Protein AF-C9Y6P4-F1 (afdb_monomer_lite)

Radius of gyration: 38.45 Å; chains: 1; bounding box: 98×72×114 Å

Secondary structure (DSSP, 8-state):
--HHHHHHHHHHHHSHHHHHHHHHHHHHHHHHHHHHHHHHHHSTHHHHHHHHHHHHHHHHHHHHHT-TTSTTT-HHHHHHHHHHHHHH-SPPPPPPP--SSHHHHHHHHHHHHHHHHSTTSTTTT-HHHHHHS-HHHHHHHHHHHHHHHHHHHHHHHHHHHHHH--SHHHHHHHHHHHHHHHHHHHHHHHHHHHH-TTS-----TT---SGGGTT-HHHHHHHHHHTTTSHHHHHHHHHHHHHHHHHHHHHHHHS------------------------

Structure (mmCIF, N/CA/C/O backbone):
data_AF-C9Y6P4-F1
#
_entry.id   AF-C9Y6P4-F1
#
loop_
_atom_site.group_PDB
_atom_site.id
_atom_site.type_symbol
_atom_site.label_atom_id
_atom_site.label_alt_id
_atom_site.label_comp_id
_atom_site.label_asym_id
_atom_site.label_entity_id
_atom_site.label_seq_id
_atom_site.pdbx_PDB_ins_code
_atom_site.Cartn_x
_atom_site.Cartn_y
_atom_site.Cartn_z
_atom_site.occupancy
_atom_site.B_iso_or_equiv
_atom_site.auth_seq_id
_atom_site.auth_comp_id
_atom_site.auth_asym_id
_atom_site.auth_atom_id
_atom_site.pdbx_PDB_model_num
ATOM 1 N N . MET A 1 1 ? 22.400 -14.785 -43.962 1.00 60.69 1 MET A N 1
ATOM 2 C CA . MET A 1 1 ? 21.910 -14.159 -42.713 1.00 60.69 1 MET A CA 1
ATOM 3 C C . MET A 1 1 ? 20.396 -14.228 -42.809 1.00 60.69 1 MET A C 1
ATOM 5 O O . MET A 1 1 ? 19.918 -13.856 -43.861 1.00 60.69 1 MET A O 1
ATOM 9 N N . SER A 1 2 ? 19.678 -14.818 -41.850 1.00 81.31 2 SER A N 1
ATOM 10 C CA . SER A 1 2 ? 18.221 -15.015 -41.972 1.00 81.31 2 SER A CA 1
ATOM 11 C C . SER A 1 2 ? 17.443 -13.798 -41.468 1.00 81.31 2 SER A C 1
ATOM 13 O O . SER A 1 2 ? 17.937 -13.095 -40.578 1.00 81.31 2 SER A O 1
ATOM 15 N N . PHE A 1 3 ? 16.208 -13.610 -41.954 1.00 82.19 3 PHE A N 1
ATOM 16 C CA . PHE A 1 3 ? 15.238 -12.641 -41.422 1.00 82.19 3 PHE A CA 1
ATOM 17 C C . PHE A 1 3 ? 15.258 -12.558 -39.891 1.00 82.19 3 PHE A C 1
ATOM 19 O O . PHE A 1 3 ? 15.362 -11.478 -39.327 1.00 82.19 3 PHE A O 1
ATOM 26 N N . SER A 1 4 ? 15.248 -13.708 -39.212 1.00 80.69 4 SER A N 1
ATOM 27 C CA . SER A 1 4 ? 15.200 -13.778 -37.749 1.00 80.69 4 SER A CA 1
ATOM 28 C C . SER A 1 4 ? 16.410 -13.141 -37.056 1.00 80.69 4 SER A C 1
ATOM 30 O O . SER A 1 4 ? 16.264 -12.435 -36.059 1.00 80.69 4 SER A O 1
ATOM 32 N N . GLY A 1 5 ? 17.613 -13.335 -37.605 1.00 81.25 5 GLY A N 1
ATOM 33 C CA . GLY A 1 5 ? 18.826 -12.709 -37.076 1.00 81.25 5 GLY A CA 1
ATOM 34 C C . GLY A 1 5 ? 18.879 -11.204 -37.348 1.00 81.25 5 GLY A C 1
ATOM 35 O O . GLY A 1 5 ? 19.279 -10.437 -36.472 1.00 81.25 5 GLY A O 1
ATOM 36 N N . LEU A 1 6 ? 18.441 -10.778 -38.538 1.00 83.19 6 LEU A N 1
ATOM 37 C CA . LEU A 1 6 ? 18.359 -9.365 -38.930 1.00 83.19 6 LEU A CA 1
ATOM 38 C C . LEU A 1 6 ? 17.311 -8.612 -38.107 1.00 83.19 6 LEU A C 1
ATOM 40 O O . LEU A 1 6 ? 17.613 -7.557 -37.556 1.00 83.19 6 LEU A O 1
ATOM 44 N N . PHE A 1 7 ? 16.118 -9.185 -37.957 1.00 83.31 7 PHE A N 1
ATOM 45 C CA . PHE A 1 7 ? 15.038 -8.627 -37.153 1.00 83.31 7 PHE A CA 1
ATOM 46 C C . PHE A 1 7 ? 15.457 -8.478 -35.694 1.00 83.31 7 PHE A C 1
ATOM 48 O O . PHE A 1 7 ? 15.341 -7.389 -35.144 1.00 83.31 7 PHE A O 1
ATOM 55 N N . ASN A 1 8 ? 16.039 -9.523 -35.092 1.00 82.88 8 ASN A N 1
ATOM 56 C CA . ASN A 1 8 ? 16.551 -9.456 -33.724 1.00 82.88 8 ASN A CA 1
ATOM 57 C C . ASN A 1 8 ? 17.559 -8.316 -33.535 1.00 82.88 8 ASN A C 1
ATOM 59 O O . ASN A 1 8 ? 17.485 -7.582 -32.550 1.00 82.88 8 ASN A O 1
ATOM 63 N N . LYS A 1 9 ? 18.480 -8.158 -34.493 1.00 82.50 9 LYS A N 1
ATOM 64 C CA . LYS A 1 9 ? 19.511 -7.118 -34.468 1.00 82.50 9 LYS A CA 1
ATOM 65 C C . LYS A 1 9 ? 18.917 -5.717 -34.609 1.00 82.50 9 LYS A C 1
ATOM 67 O O . LYS A 1 9 ? 19.260 -4.850 -33.812 1.00 82.50 9 LYS A O 1
ATOM 72 N N . PHE A 1 10 ? 18.034 -5.491 -35.582 1.00 81.56 10 PHE A N 1
ATOM 73 C CA . PHE A 1 10 ? 17.396 -4.186 -35.771 1.00 81.56 10 PHE A CA 1
ATOM 74 C C . PHE A 1 10 ? 16.492 -3.831 -34.605 1.00 81.56 10 PHE A C 1
ATOM 76 O O . PHE A 1 10 ? 16.667 -2.770 -34.022 1.00 81.56 10 PHE A O 1
ATOM 83 N N . TYR A 1 11 ? 15.606 -4.738 -34.208 1.00 80.69 11 TYR A N 1
ATOM 84 C CA . TYR A 1 11 ? 14.693 -4.521 -33.096 1.00 80.69 11 TYR A CA 1
ATOM 85 C C . TYR A 1 11 ? 15.450 -4.202 -31.806 1.00 80.69 11 TYR A C 1
ATOM 87 O O . TYR A 1 11 ? 15.197 -3.178 -31.186 1.00 80.69 11 TYR A O 1
ATOM 95 N N . SER A 1 12 ? 16.457 -5.006 -31.450 1.00 80.00 12 SER A N 1
ATOM 96 C CA . SER A 1 12 ? 17.248 -4.767 -30.235 1.00 80.00 12 SER A CA 1
ATOM 97 C C . SER A 1 12 ? 18.114 -3.508 -30.310 1.00 80.00 12 SER A C 1
ATOM 99 O O . SER A 1 12 ? 18.564 -3.049 -29.273 1.00 80.00 12 SER A O 1
ATOM 101 N N . THR A 1 13 ? 18.371 -2.954 -31.500 1.00 79.88 13 THR A N 1
ATOM 102 C CA . THR A 1 13 ? 19.129 -1.700 -31.658 1.00 79.88 13 THR A CA 1
ATOM 103 C C . THR A 1 13 ? 18.203 -0.485 -31.641 1.00 79.88 13 THR A C 1
ATOM 105 O O . THR A 1 13 ? 18.490 0.486 -30.950 1.00 79.88 13 THR A O 1
ATOM 108 N N . PHE A 1 14 ? 17.094 -0.535 -32.382 1.00 80.06 14 PHE A N 1
ATOM 109 C CA . PHE A 1 14 ? 16.163 0.584 -32.543 1.00 80.06 14 PHE A CA 1
ATOM 110 C C . PHE A 1 14 ? 15.188 0.727 -31.374 1.00 80.06 14 PHE A C 1
ATOM 112 O O . PHE A 1 14 ? 14.866 1.847 -31.002 1.00 80.06 14 PHE A O 1
ATOM 119 N N . MET A 1 15 ? 14.753 -0.383 -30.772 1.00 81.81 15 MET A N 1
ATOM 120 C CA . MET A 1 15 ? 13.792 -0.366 -29.663 1.00 81.81 15 MET A CA 1
ATOM 121 C C . MET A 1 15 ? 14.470 -0.349 -28.290 1.00 81.81 15 MET A C 1
ATOM 123 O O . MET A 1 15 ? 13.783 -0.280 -27.282 1.00 81.81 15 MET A O 1
ATOM 127 N N . HIS A 1 16 ? 15.804 -0.426 -28.215 1.00 83.12 16 HIS A N 1
ATOM 128 C CA . HIS A 1 16 ? 16.520 -0.609 -26.947 1.00 83.12 16 HIS A CA 1
ATOM 129 C C . HIS A 1 16 ? 16.149 0.441 -25.895 1.00 83.12 16 HIS A C 1
ATOM 131 O O . HIS A 1 16 ? 15.829 0.117 -24.757 1.00 83.12 16 HIS A O 1
ATOM 137 N N . THR A 1 17 ? 16.202 1.712 -26.284 1.00 85.00 17 THR A N 1
ATOM 138 C CA . THR A 1 17 ? 15.943 2.840 -25.387 1.00 85.00 17 THR A CA 1
ATOM 139 C C . THR A 1 17 ? 14.462 2.938 -25.048 1.00 85.00 17 THR A C 1
ATOM 141 O O . THR A 1 17 ? 14.116 3.171 -23.895 1.00 85.00 17 THR A O 1
ATOM 144 N N . GL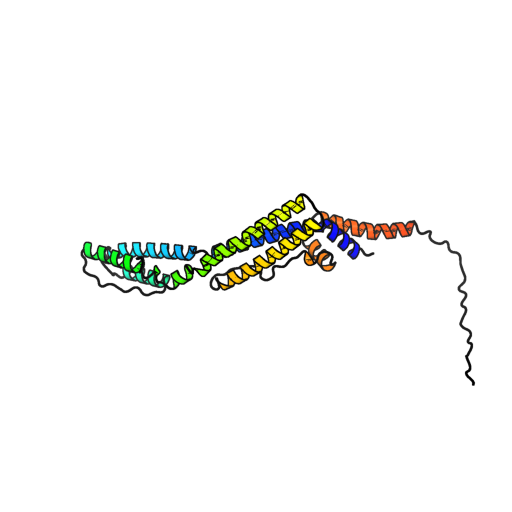U A 1 18 ? 13.589 2.680 -26.022 1.00 84.19 18 GLU A N 1
ATOM 145 C CA . GLU A 1 18 ? 12.138 2.675 -25.826 1.00 84.19 18 GLU A CA 1
ATOM 146 C C . GLU A 1 18 ? 11.710 1.597 -24.820 1.00 84.19 18 GLU A C 1
ATOM 148 O O . GLU A 1 18 ? 10.980 1.901 -23.881 1.00 84.19 18 GLU A O 1
ATOM 153 N N . LEU A 1 19 ? 12.268 0.386 -24.923 1.00 84.25 19 LEU A N 1
ATOM 154 C CA . LEU A 1 19 ? 12.029 -0.705 -23.973 1.00 84.25 19 LEU A CA 1
ATOM 155 C C . LEU A 1 19 ? 12.527 -0.376 -22.558 1.00 84.25 19 LEU A C 1
ATOM 157 O O . LEU A 1 19 ? 11.887 -0.745 -21.574 1.00 84.25 19 LEU A O 1
ATOM 161 N N . ILE A 1 20 ? 13.656 0.330 -22.427 1.00 88.12 20 ILE A N 1
ATOM 162 C CA . ILE A 1 20 ? 14.156 0.785 -21.117 1.00 88.12 20 ILE A CA 1
ATOM 163 C C . ILE A 1 20 ? 13.239 1.854 -20.526 1.00 88.12 20 ILE A C 1
ATOM 165 O O . ILE A 1 20 ? 12.904 1.784 -19.347 1.00 88.12 20 ILE A O 1
ATOM 169 N N . VAL A 1 21 ? 12.814 2.831 -21.326 1.00 89.19 21 VAL A N 1
ATOM 170 C CA . VAL A 1 21 ? 11.898 3.898 -20.893 1.00 89.19 21 VAL A CA 1
ATOM 171 C C . VAL A 1 21 ? 10.550 3.322 -20.465 1.00 89.19 21 VAL A C 1
ATOM 173 O O . VAL A 1 21 ? 9.998 3.715 -19.434 1.00 89.19 21 VAL A O 1
ATOM 176 N N . GLU A 1 22 ? 10.016 2.369 -21.221 1.00 88.25 22 GLU A N 1
ATOM 177 C CA . GLU A 1 22 ? 8.779 1.681 -20.869 1.00 88.25 22 GLU A CA 1
ATOM 178 C C . GLU A 1 22 ? 8.922 0.896 -19.566 1.00 88.25 22 GLU A C 1
ATOM 180 O O . GLU A 1 22 ? 8.077 1.028 -18.676 1.00 88.25 22 GLU A O 1
ATOM 185 N N . GLU A 1 23 ? 10.027 0.167 -19.391 1.00 87.56 23 GLU A N 1
ATOM 186 C CA . GLU A 1 23 ? 10.291 -0.546 -18.145 1.00 87.56 23 GLU A CA 1
ATOM 187 C C . GLU A 1 23 ? 10.455 0.417 -16.956 1.00 87.56 23 GLU A C 1
ATOM 189 O O . GLU A 1 23 ? 9.849 0.186 -15.910 1.00 87.56 23 GLU A O 1
ATOM 194 N N . LEU A 1 24 ? 11.176 1.535 -17.109 1.00 91.25 24 LEU A N 1
ATOM 195 C CA . LEU A 1 24 ? 11.285 2.584 -16.082 1.00 91.25 24 LEU A CA 1
ATOM 196 C C . LEU A 1 24 ? 9.906 3.097 -15.657 1.00 91.25 24 LEU A C 1
ATOM 198 O O . LEU A 1 24 ? 9.619 3.200 -14.461 1.00 91.25 24 LEU A O 1
ATOM 202 N N . ASN A 1 25 ? 9.036 3.400 -16.621 1.00 91.81 25 ASN A N 1
ATOM 203 C CA . ASN A 1 25 ? 7.678 3.874 -16.353 1.00 91.81 25 ASN A CA 1
ATOM 204 C C . ASN A 1 25 ? 6.835 2.799 -15.659 1.00 91.81 25 ASN A C 1
ATOM 206 O O . ASN A 1 25 ? 6.135 3.094 -14.688 1.00 91.81 25 ASN A O 1
ATOM 210 N N . SER A 1 26 ? 6.922 1.555 -16.130 1.00 91.31 26 SER A N 1
ATOM 211 C CA . SER A 1 26 ? 6.221 0.405 -15.558 1.00 91.31 26 SER A CA 1
ATOM 212 C C . SER A 1 26 ? 6.641 0.170 -14.104 1.00 91.31 26 SER A C 1
ATOM 214 O O . SER A 1 26 ? 5.791 0.149 -13.211 1.00 91.31 26 SER A O 1
ATOM 216 N N . LYS A 1 27 ? 7.951 0.123 -13.816 1.00 92.31 27 LYS A N 1
ATOM 217 C CA . LYS A 1 27 ? 8.456 -0.064 -12.444 1.00 92.31 27 LYS A CA 1
ATOM 218 C C . LYS A 1 27 ? 8.159 1.135 -11.541 1.00 92.31 27 LYS A C 1
ATOM 220 O O . LYS A 1 27 ? 7.905 0.947 -10.354 1.00 92.31 27 LYS A O 1
ATOM 225 N N . THR A 1 28 ? 8.122 2.353 -12.087 1.00 94.06 28 THR A N 1
ATOM 226 C CA . THR A 1 28 ? 7.697 3.553 -11.345 1.00 94.06 28 THR A CA 1
ATOM 227 C C . THR A 1 28 ? 6.240 3.438 -10.894 1.00 94.06 28 THR A C 1
ATOM 229 O O . THR A 1 28 ? 5.932 3.726 -9.738 1.00 94.06 28 THR A O 1
ATOM 232 N N . ARG A 1 29 ? 5.334 2.998 -11.779 1.00 94.12 29 ARG A N 1
ATOM 233 C CA . ARG A 1 29 ? 3.924 2.758 -11.422 1.00 94.12 29 ARG A CA 1
ATOM 234 C C . ARG A 1 29 ? 3.809 1.667 -10.364 1.00 94.12 29 ARG A C 1
ATOM 236 O O . ARG A 1 29 ? 3.205 1.914 -9.328 1.00 94.12 29 ARG A O 1
ATOM 243 N N . ALA A 1 30 ? 4.484 0.536 -10.566 1.00 92.69 30 ALA A N 1
ATOM 244 C CA . ALA A 1 30 ? 4.469 -0.575 -9.620 1.00 92.69 30 ALA A CA 1
ATOM 245 C C . ALA A 1 30 ? 4.958 -0.165 -8.217 1.00 92.69 30 ALA A C 1
ATOM 247 O O . ALA A 1 30 ? 4.335 -0.522 -7.221 1.00 92.69 30 ALA A O 1
ATOM 248 N N . LEU A 1 31 ? 6.041 0.615 -8.109 1.00 94.75 31 LEU A N 1
ATOM 249 C CA . LEU A 1 31 ? 6.521 1.121 -6.816 1.00 94.75 31 LEU A CA 1
ATOM 250 C C . LEU A 1 31 ? 5.535 2.089 -6.147 1.00 94.75 31 LEU A C 1
ATOM 252 O O . LEU A 1 31 ? 5.379 2.030 -4.928 1.00 94.75 31 LEU A O 1
ATOM 256 N N . ASN A 1 32 ? 4.869 2.960 -6.912 1.00 94.38 32 ASN A N 1
ATOM 257 C CA . ASN A 1 32 ? 3.830 3.841 -6.369 1.00 94.38 32 ASN A CA 1
ATOM 258 C C . ASN A 1 32 ? 2.629 3.040 -5.856 1.00 94.38 32 ASN A C 1
ATOM 260 O O . ASN A 1 32 ? 2.222 3.229 -4.714 1.00 94.38 32 ASN A O 1
ATOM 264 N N . GLU A 1 33 ? 2.123 2.097 -6.652 1.00 93.88 33 GLU A N 1
ATOM 265 C CA . GLU A 1 33 ? 1.021 1.210 -6.260 1.00 93.88 33 GLU A CA 1
ATOM 266 C C . GLU A 1 33 ? 1.379 0.394 -5.010 1.00 93.88 33 GLU A C 1
ATOM 268 O O . GLU A 1 33 ? 0.582 0.296 -4.076 1.00 93.88 33 GLU A O 1
ATOM 273 N N . LEU A 1 34 ? 2.611 -0.128 -4.936 1.00 93.38 34 LEU A N 1
ATOM 274 C CA . LEU A 1 34 ? 3.109 -0.833 -3.755 1.00 93.38 34 LEU A CA 1
ATOM 275 C C . LEU A 1 34 ? 3.147 0.082 -2.529 1.00 93.38 34 LEU A C 1
ATOM 277 O O . LEU A 1 34 ? 2.723 -0.325 -1.448 1.00 93.38 34 LEU A O 1
ATOM 281 N N . LYS A 1 35 ? 3.650 1.311 -2.683 1.00 92.88 35 LYS A N 1
ATOM 282 C CA . LYS A 1 35 ? 3.716 2.296 -1.599 1.00 92.88 35 LYS A CA 1
ATOM 283 C C . LYS A 1 35 ? 2.323 2.643 -1.087 1.00 92.88 35 LYS A C 1
ATOM 285 O O . LYS A 1 35 ? 2.120 2.667 0.127 1.00 92.88 35 LYS A O 1
ATOM 290 N N . GLU A 1 36 ? 1.377 2.912 -1.978 1.00 90.75 36 GLU A N 1
ATOM 291 C CA . GLU A 1 36 ? -0.010 3.236 -1.631 1.00 90.75 36 GLU A CA 1
ATOM 292 C C . GLU A 1 36 ? -0.696 2.057 -0.941 1.00 90.75 36 GLU A C 1
ATOM 294 O O . GLU A 1 36 ? -1.248 2.218 0.150 1.00 90.75 36 GLU A O 1
ATOM 299 N N . GLY A 1 37 ? -0.573 0.854 -1.508 1.00 88.81 37 GLY A N 1
ATOM 300 C CA . GLY A 1 37 ? -1.125 -0.370 -0.933 1.00 88.81 37 GLY A CA 1
ATOM 301 C C . GLY A 1 37 ? -0.541 -0.688 0.442 1.00 88.81 37 GLY A C 1
ATOM 302 O O . GLY A 1 37 ? -1.287 -1.000 1.374 1.00 88.81 37 GLY A O 1
ATOM 303 N N . ALA A 1 38 ? 0.779 -0.559 0.606 1.00 88.56 38 ALA A N 1
ATOM 304 C CA . ALA A 1 38 ? 1.449 -0.760 1.887 1.00 88.56 38 ALA A CA 1
ATOM 305 C C . ALA A 1 38 ? 1.026 0.301 2.905 1.00 88.56 38 ALA A C 1
ATOM 307 O O . ALA A 1 38 ? 0.716 -0.035 4.044 1.00 88.56 38 ALA A O 1
ATOM 308 N N . THR A 1 39 ? 0.950 1.569 2.496 1.00 86.75 39 THR A N 1
ATOM 309 C CA . THR A 1 39 ? 0.507 2.668 3.364 1.00 86.75 39 THR A CA 1
ATOM 310 C C . THR A 1 39 ? -0.918 2.438 3.844 1.00 86.75 39 THR A C 1
ATOM 312 O O . THR A 1 39 ? -1.149 2.504 5.045 1.00 86.75 39 THR A O 1
ATOM 315 N N . SER A 1 40 ? -1.851 2.114 2.945 1.00 83.38 40 SER A N 1
ATOM 316 C CA . SER A 1 40 ? -3.246 1.824 3.295 1.00 83.38 40 SER A CA 1
ATOM 317 C C . SER A 1 40 ? -3.340 0.646 4.270 1.00 83.38 40 SER A C 1
ATOM 319 O O . SER A 1 40 ? -3.903 0.790 5.354 1.00 83.38 40 SER A O 1
ATOM 321 N N . SER A 1 41 ? -2.675 -0.466 3.947 1.00 79.81 41 SER A N 1
ATOM 322 C CA . SER A 1 41 ? -2.721 -1.713 4.727 1.00 79.81 41 SER A CA 1
ATOM 323 C C . SER A 1 41 ? -2.035 -1.626 6.097 1.00 79.81 41 SER A C 1
ATOM 325 O O . SER A 1 41 ? -2.363 -2.381 7.012 1.00 79.81 41 SER A O 1
ATOM 327 N N . LEU A 1 42 ? -1.045 -0.742 6.243 1.00 79.06 42 LEU A N 1
ATOM 328 C CA . LEU A 1 42 ? -0.282 -0.542 7.482 1.00 79.06 42 LEU A CA 1
ATOM 329 C C . LEU A 1 42 ? -0.735 0.692 8.274 1.00 79.06 42 LEU A C 1
ATOM 331 O O . LEU A 1 42 ? -0.221 0.927 9.372 1.00 79.06 42 LEU A O 1
ATOM 335 N N . SER A 1 43 ? -1.641 1.505 7.724 1.00 74.69 43 SER A N 1
ATOM 336 C CA . SER A 1 43 ? -2.117 2.719 8.382 1.00 74.69 43 SER A CA 1
ATOM 337 C C . SER A 1 43 ? -2.928 2.397 9.641 1.00 74.69 43 SER A C 1
ATOM 339 O O . SER A 1 43 ? -3.544 1.343 9.771 1.00 74.69 43 SER A O 1
ATOM 341 N N . ASN A 1 44 ? -2.966 3.347 10.580 1.00 71.56 44 ASN A N 1
ATOM 342 C CA . ASN A 1 44 ? -3.831 3.246 11.761 1.00 71.56 44 ASN A CA 1
ATOM 343 C C . ASN A 1 44 ? -5.276 3.678 11.458 1.00 71.56 44 ASN A C 1
ATOM 345 O O . ASN A 1 44 ? -6.011 3.981 12.398 1.00 71.56 44 ASN A O 1
ATOM 349 N N . GLU A 1 45 ? -5.679 3.774 10.187 1.00 70.25 45 GLU A N 1
ATOM 350 C CA . GLU A 1 45 ? -7.036 4.187 9.820 1.00 70.25 45 GLU A CA 1
ATOM 351 C C . GLU A 1 45 ? -8.068 3.268 10.479 1.00 70.25 45 GLU A C 1
ATOM 353 O O . GLU A 1 45 ? -8.999 3.749 11.112 1.00 70.25 45 GLU A O 1
ATOM 358 N N . ASP A 1 46 ? -7.809 1.961 10.507 1.00 74.94 46 ASP A N 1
ATOM 359 C CA . ASP A 1 46 ? -8.651 0.992 11.212 1.00 74.94 46 ASP A CA 1
ATOM 360 C C . ASP A 1 46 ? -8.714 1.229 12.730 1.00 74.94 46 ASP A C 1
ATOM 362 O O . ASP A 1 46 ? -9.769 1.059 13.348 1.00 74.94 46 ASP A O 1
ATOM 366 N N . ALA A 1 47 ? -7.605 1.650 13.353 1.00 81.31 47 ALA A N 1
ATOM 367 C CA . ALA A 1 47 ? -7.575 1.980 14.780 1.00 81.31 47 ALA A CA 1
ATOM 368 C C . ALA A 1 47 ? -8.442 3.210 15.077 1.00 81.31 47 ALA A C 1
ATOM 370 O O . ALA A 1 47 ? -9.166 3.244 16.074 1.00 81.31 47 ALA A O 1
ATOM 371 N N . GLU A 1 48 ? -8.376 4.215 14.205 1.00 82.38 48 GLU A N 1
ATOM 372 C CA . GLU A 1 48 ? -9.144 5.449 14.331 1.00 82.38 48 GLU A CA 1
ATOM 373 C C . GLU A 1 48 ? -10.630 5.217 14.026 1.00 82.38 48 GLU A C 1
ATOM 375 O O . GLU A 1 48 ? -11.494 5.648 14.788 1.00 82.38 48 GLU A O 1
ATOM 380 N N . VAL A 1 49 ? -10.947 4.432 12.994 1.00 85.44 49 VAL A N 1
ATOM 381 C CA . VAL A 1 49 ? -12.314 3.990 12.678 1.00 85.44 49 VAL A CA 1
ATOM 382 C C . VAL A 1 49 ? -12.914 3.214 13.851 1.00 85.44 49 VAL A C 1
ATOM 384 O O . VAL A 1 49 ? -14.066 3.456 14.226 1.00 85.44 49 VAL A O 1
ATOM 387 N N . LEU A 1 50 ? -12.150 2.311 14.477 1.00 89.56 50 LEU A N 1
ATOM 388 C CA . LEU A 1 50 ? -12.588 1.600 15.679 1.00 89.56 50 LEU A CA 1
ATOM 389 C C . LEU A 1 50 ? -12.872 2.575 16.829 1.00 89.56 50 LEU A C 1
ATOM 391 O O . LEU A 1 50 ? -13.938 2.496 17.444 1.00 89.56 50 LEU A O 1
ATOM 395 N N . ARG A 1 51 ? -11.964 3.526 17.091 1.00 89.88 51 ARG A N 1
ATOM 396 C CA . ARG A 1 51 ? -12.143 4.560 18.126 1.00 89.88 51 ARG A CA 1
ATOM 397 C C . ARG A 1 51 ? -13.403 5.384 17.899 1.00 89.88 51 ARG A C 1
ATOM 399 O O . ARG A 1 51 ? -14.171 5.590 18.839 1.00 89.88 51 ARG A O 1
ATOM 406 N N . GLN A 1 52 ? -13.655 5.808 16.666 1.00 91.44 52 GLN A N 1
ATOM 407 C CA . GLN A 1 52 ? -14.839 6.587 16.308 1.00 91.44 52 GLN A CA 1
ATOM 408 C C . GLN A 1 52 ? -16.130 5.787 16.495 1.00 91.44 52 GLN A C 1
ATOM 410 O O . GLN A 1 52 ? -17.067 6.286 17.125 1.00 91.44 52 GLN A O 1
ATOM 415 N N . LYS A 1 53 ? -16.173 4.533 16.024 1.00 94.75 53 LYS A N 1
ATOM 416 C CA . LYS A 1 53 ? -17.335 3.645 16.201 1.00 94.75 53 LYS A CA 1
ATOM 417 C C . LYS A 1 53 ? -17.645 3.406 17.677 1.00 94.75 53 LYS A C 1
ATOM 419 O O . LYS A 1 53 ? -18.785 3.592 18.098 1.00 94.75 53 LYS A O 1
ATOM 424 N N . VAL A 1 54 ? -16.636 3.065 18.479 1.00 95.50 54 VAL A N 1
ATOM 425 C CA . VAL A 1 54 ? -16.817 2.836 19.922 1.00 95.50 54 VAL A CA 1
ATOM 426 C C . VAL A 1 54 ? -17.249 4.122 20.626 1.00 95.50 54 VAL A C 1
ATOM 428 O O . VAL A 1 54 ? -18.173 4.092 21.434 1.00 95.50 54 VAL A O 1
ATOM 431 N N . THR A 1 55 ? -16.676 5.273 20.268 1.00 96.38 55 THR A N 1
ATOM 432 C CA . THR A 1 55 ? -17.085 6.576 20.822 1.00 96.38 55 THR A CA 1
ATOM 433 C C . THR A 1 55 ? -18.547 6.900 20.510 1.00 96.38 55 THR A C 1
ATOM 435 O O . THR A 1 55 ? -19.276 7.392 21.374 1.00 96.38 55 THR A O 1
ATOM 438 N N . ALA A 1 56 ? -19.010 6.610 19.292 1.00 97.31 56 ALA A N 1
ATOM 439 C CA . ALA A 1 56 ? -20.407 6.797 18.911 1.00 97.31 56 ALA A CA 1
ATOM 440 C C . ALA A 1 56 ? -21.346 5.889 19.722 1.00 97.31 56 ALA A C 1
ATOM 442 O O . ALA A 1 56 ? -22.353 6.371 20.244 1.00 97.31 56 ALA A O 1
ATOM 443 N N . LEU A 1 57 ? -20.991 4.613 19.900 1.00 97.94 57 LEU A N 1
ATOM 444 C CA . LEU A 1 57 ? -21.761 3.676 20.725 1.00 97.94 57 LEU A CA 1
ATOM 445 C C . LEU A 1 57 ? -21.788 4.090 22.199 1.00 97.94 57 LEU A C 1
ATOM 447 O O . LEU A 1 57 ? -22.835 4.019 22.830 1.00 97.94 57 LEU A O 1
ATOM 451 N N . VAL A 1 58 ? -20.687 4.605 22.749 1.00 97.25 58 VAL A N 1
ATOM 452 C CA . VAL A 1 58 ? -20.657 5.139 24.123 1.00 97.25 58 VAL A CA 1
ATOM 453 C C . VAL A 1 58 ? -21.586 6.345 24.269 1.00 97.25 58 VAL A C 1
ATOM 455 O O . VAL A 1 58 ? -22.339 6.430 25.239 1.00 97.25 58 VAL A O 1
ATOM 458 N N . LYS A 1 59 ? -21.623 7.253 23.287 1.00 97.06 59 LYS A N 1
ATOM 459 C CA . LYS A 1 59 ? -22.595 8.360 23.282 1.00 97.06 59 LYS A CA 1
ATOM 460 C C . LYS A 1 59 ? -24.036 7.845 23.254 1.00 97.06 59 LYS A C 1
ATOM 462 O O . LYS A 1 59 ? -24.871 8.340 24.009 1.00 97.06 59 LYS A O 1
ATOM 467 N N . GLN A 1 60 ? -24.325 6.831 22.438 1.00 96.44 60 GLN A N 1
ATOM 468 C CA . GLN A 1 60 ? -25.643 6.190 22.410 1.00 96.44 60 GLN A CA 1
ATOM 469 C C . GLN A 1 60 ? -25.976 5.501 23.739 1.00 96.44 60 GLN A C 1
ATOM 471 O O . GLN A 1 60 ? -27.100 5.629 24.220 1.00 96.44 60 GLN A O 1
ATOM 476 N N . LEU A 1 61 ? -25.007 4.834 24.370 1.00 96.56 61 LEU A N 1
ATOM 477 C CA . LEU A 1 61 ? -25.158 4.204 25.681 1.00 96.56 61 LEU A CA 1
ATOM 478 C C . LEU A 1 61 ? -25.571 5.232 26.737 1.00 96.56 61 LEU A C 1
ATOM 480 O O . LEU A 1 61 ? -26.530 4.997 27.468 1.00 96.56 61 LEU A O 1
ATOM 484 N N . LYS A 1 62 ? -24.903 6.392 26.781 1.00 95.62 62 LYS A N 1
ATOM 485 C CA . LYS A 1 62 ? -25.253 7.487 27.702 1.00 95.62 62 LYS A CA 1
ATOM 486 C C . LYS A 1 62 ? -26.694 7.954 27.507 1.00 95.62 62 LYS A C 1
ATOM 488 O O . LYS A 1 62 ? -27.409 8.136 28.487 1.00 95.62 62 LYS A O 1
ATOM 493 N N . ILE A 1 63 ? -27.133 8.099 26.256 1.00 94.88 63 ILE A N 1
ATOM 494 C CA . ILE A 1 63 ? -28.517 8.475 25.932 1.00 94.88 63 ILE A CA 1
ATOM 495 C C . ILE A 1 63 ? -29.501 7.406 26.424 1.00 94.88 63 ILE A C 1
ATOM 497 O O . ILE A 1 63 ? -30.509 7.748 27.036 1.00 94.88 63 ILE A O 1
ATOM 501 N N . GLN A 1 64 ? -29.213 6.118 26.202 1.00 95.00 64 GLN A N 1
ATOM 502 C CA . GLN A 1 64 ? -30.100 5.037 26.645 1.00 95.00 64 GLN A CA 1
ATOM 503 C C . GLN A 1 64 ? -30.165 4.914 28.170 1.00 95.00 64 GLN A C 1
ATOM 505 O O . GLN A 1 64 ? -31.246 4.691 28.698 1.00 95.00 64 GLN A O 1
ATOM 510 N N . ILE A 1 65 ? -29.054 5.127 28.883 1.00 93.25 65 ILE A N 1
ATOM 511 C CA . ILE A 1 65 ? -29.027 5.121 30.357 1.00 93.25 65 ILE A CA 1
ATOM 512 C C . ILE A 1 65 ? -29.955 6.194 30.945 1.00 93.25 65 ILE A C 1
ATOM 514 O O . ILE A 1 65 ? -30.574 5.972 31.986 1.00 93.25 65 ILE A O 1
ATOM 518 N N . LEU A 1 66 ? -30.065 7.343 30.276 1.00 92.56 66 LEU A N 1
ATOM 519 C CA . LEU A 1 66 ? -30.924 8.462 30.673 1.00 92.56 66 LEU A CA 1
ATOM 520 C C . LEU A 1 66 ? -32.374 8.318 30.182 1.00 92.56 66 LEU A C 1
ATOM 522 O O . LEU A 1 66 ? -33.204 9.174 30.484 1.00 92.56 66 LEU A O 1
ATOM 526 N N . SER A 1 67 ? -32.692 7.272 29.414 1.00 91.50 67 SER A N 1
ATOM 527 C CA . SER A 1 67 ? -34.013 7.097 28.814 1.00 91.50 67 SER A CA 1
ATOM 528 C C . SER A 1 67 ? -35.096 6.948 29.890 1.00 91.50 67 SER A C 1
ATOM 530 O O . SER A 1 67 ? -35.020 6.022 30.699 1.00 91.50 67 SER A O 1
ATOM 532 N N . PRO A 1 68 ? -36.162 7.772 29.870 1.00 86.19 68 PRO A N 1
ATOM 533 C CA . PRO A 1 68 ? -37.265 7.644 30.824 1.00 86.19 68 PRO A CA 1
ATOM 534 C C . PRO A 1 68 ? -38.012 6.307 30.727 1.00 86.19 68 PRO A C 1
ATOM 536 O O . PRO A 1 68 ? -38.612 5.867 31.703 1.00 86.19 68 PRO A O 1
ATOM 539 N N . ALA A 1 69 ? -37.991 5.665 29.553 1.00 88.38 69 ALA A N 1
ATOM 540 C CA . ALA A 1 69 ? -38.671 4.392 29.324 1.00 88.38 69 ALA A CA 1
ATOM 541 C C . ALA A 1 69 ? -37.910 3.191 29.916 1.00 88.38 69 ALA A C 1
ATOM 543 O O . ALA A 1 69 ? -38.531 2.214 30.324 1.00 88.38 69 ALA A O 1
ATOM 544 N N . GLU A 1 70 ? -36.575 3.259 29.960 1.00 86.56 70 GLU A N 1
ATOM 545 C CA . GLU A 1 70 ? -35.691 2.184 30.433 1.00 86.56 70 GLU A CA 1
ATOM 546 C C . GLU A 1 70 ? -34.491 2.781 31.200 1.00 86.56 70 GLU A C 1
ATOM 548 O O . GLU A 1 70 ? -33.364 2.735 30.704 1.00 86.56 70 GLU A O 1
ATOM 553 N N . PRO A 1 71 ? -34.699 3.373 32.393 1.00 87.12 71 PRO A N 1
ATOM 554 C CA . PRO A 1 71 ? -33.634 4.076 33.101 1.00 87.12 71 PRO A CA 1
ATOM 555 C C . PRO A 1 71 ? -32.541 3.121 33.596 1.00 87.12 71 PRO A C 1
ATOM 557 O O . PRO A 1 71 ? -32.808 2.057 34.162 1.00 87.12 71 PRO A O 1
ATOM 560 N N . GLY A 1 72 ? -31.286 3.543 33.453 1.00 89.19 72 GLY A N 1
ATOM 561 C CA . GLY A 1 72 ? -30.122 2.767 33.870 1.00 89.19 72 GLY A CA 1
ATOM 562 C C . GLY A 1 72 ? -29.749 1.683 32.861 1.00 89.19 72 GLY A C 1
ATOM 563 O O . GLY A 1 72 ? -29.686 1.921 31.658 1.00 89.19 72 GLY A O 1
ATOM 564 N N . LEU A 1 73 ? -29.443 0.479 33.350 1.00 90.25 73 LEU A N 1
ATOM 565 C CA . LEU A 1 73 ? -28.950 -0.618 32.513 1.00 90.25 73 LEU A CA 1
ATOM 566 C C . LEU A 1 73 ? -30.082 -1.474 31.917 1.00 90.25 73 LEU A C 1
ATOM 568 O O . LEU A 1 73 ? -30.163 -2.680 32.150 1.00 90.25 73 LEU A O 1
ATOM 572 N N . GLY A 1 74 ? -30.976 -0.840 31.159 1.00 89.25 74 GLY A N 1
ATOM 573 C CA . GLY A 1 74 ? -32.067 -1.524 30.460 1.00 89.25 74 GLY A CA 1
ATOM 574 C C . GLY A 1 74 ? -31.600 -2.467 29.335 1.00 89.25 74 GLY A C 1
ATOM 575 O O . GLY A 1 74 ? -30.404 -2.539 29.021 1.00 89.25 74 GLY A O 1
ATOM 576 N N . PRO A 1 75 ? -32.528 -3.198 28.689 1.00 92.12 75 PRO A N 1
ATOM 577 C CA . PRO A 1 75 ? -32.231 -4.063 27.545 1.00 92.12 75 PRO A CA 1
ATOM 578 C C . PRO A 1 75 ? -31.449 -3.359 26.427 1.00 92.12 75 PRO A C 1
ATOM 580 O O . PRO A 1 75 ? -30.465 -3.912 25.932 1.00 92.12 75 PRO A O 1
ATOM 583 N N . LYS A 1 76 ? -31.815 -2.118 26.071 1.00 92.75 76 LYS A N 1
ATOM 584 C CA . LYS A 1 76 ? -31.113 -1.354 25.021 1.00 92.75 76 LYS A CA 1
ATOM 585 C C . LYS A 1 76 ? -29.690 -0.971 25.415 1.00 92.75 76 LYS A C 1
ATOM 587 O O . LYS A 1 76 ? -28.772 -1.145 24.619 1.00 92.75 76 LYS A O 1
ATOM 592 N N . ALA A 1 77 ? -29.491 -0.504 26.648 1.00 94.06 77 ALA A N 1
ATOM 593 C CA . ALA A 1 77 ? -28.162 -0.181 27.166 1.00 94.06 77 ALA A CA 1
ATOM 594 C C . ALA A 1 77 ? -27.248 -1.422 27.177 1.00 94.06 77 ALA A C 1
ATOM 596 O O . ALA A 1 77 ? -26.095 -1.354 26.754 1.00 94.06 77 ALA A O 1
ATOM 597 N N . ASN A 1 78 ? -27.780 -2.583 27.577 1.00 94.44 78 ASN A N 1
ATOM 598 C CA . ASN A 1 78 ? -27.048 -3.851 27.520 1.00 94.44 78 ASN A CA 1
ATOM 599 C C . ASN A 1 78 ? -26.724 -4.290 26.089 1.00 94.44 78 ASN A C 1
ATOM 601 O O . ASN A 1 78 ? -25.631 -4.801 25.852 1.00 94.44 78 ASN A O 1
ATOM 605 N N . SER A 1 79 ? -27.636 -4.078 25.138 1.00 95.94 79 SER A N 1
ATOM 606 C CA . SER A 1 79 ? -27.379 -4.366 23.724 1.00 95.94 79 SER A CA 1
ATOM 607 C C . SER A 1 79 ? -26.204 -3.548 23.190 1.00 95.94 79 SER A C 1
ATOM 609 O O . SER A 1 79 ? -25.309 -4.114 22.570 1.00 95.94 79 SER A O 1
ATOM 611 N N . ILE A 1 80 ? -26.163 -2.245 23.487 1.00 96.69 80 ILE A N 1
ATOM 612 C CA . ILE A 1 80 ? -25.058 -1.369 23.073 1.00 96.69 80 ILE A CA 1
ATOM 613 C C . ILE A 1 80 ? -23.743 -1.815 23.721 1.00 96.69 80 ILE A C 1
ATOM 615 O O . ILE A 1 80 ? -22.720 -1.893 23.049 1.00 96.69 80 ILE A O 1
ATOM 619 N N . LEU A 1 81 ? -23.756 -2.168 25.011 1.00 96.44 81 LEU A N 1
ATOM 620 C CA . LEU A 1 81 ? -22.565 -2.703 25.676 1.00 96.44 81 LEU A CA 1
ATOM 621 C C . LEU A 1 81 ? -22.066 -3.991 25.010 1.00 96.44 81 LEU A C 1
ATOM 623 O O . LEU A 1 81 ? -20.867 -4.132 24.797 1.00 96.44 81 LEU A O 1
ATOM 627 N N . ASN A 1 82 ? -22.963 -4.907 24.644 1.00 96.62 82 ASN A N 1
ATOM 628 C CA . ASN A 1 82 ? -22.592 -6.133 23.935 1.00 96.62 82 ASN A CA 1
ATOM 629 C C . ASN A 1 82 ? -22.008 -5.841 22.543 1.00 96.62 82 ASN A C 1
ATOM 631 O O . ASN A 1 82 ? -21.083 -6.528 22.116 1.00 96.62 82 ASN A O 1
ATOM 635 N N . GLU A 1 83 ? -22.515 -4.823 21.846 1.00 96.88 83 GLU A N 1
ATOM 636 C CA . GLU A 1 83 ? -21.972 -4.380 20.559 1.00 96.88 83 GLU A CA 1
ATOM 637 C C . GLU A 1 83 ? -20.556 -3.809 20.712 1.00 96.88 83 GLU A C 1
ATOM 639 O O . GLU A 1 83 ? -19.653 -4.183 19.962 1.00 96.88 83 GLU A O 1
ATOM 644 N N . ILE A 1 84 ? -20.322 -2.985 21.739 1.00 95.88 84 ILE A N 1
ATOM 645 C CA . ILE A 1 84 ? -18.979 -2.485 22.064 1.00 95.88 84 ILE A CA 1
ATOM 646 C C . ILE A 1 84 ? -18.039 -3.659 22.376 1.00 95.88 84 ILE A C 1
ATOM 648 O O . ILE A 1 84 ? -16.939 -3.715 21.828 1.00 95.88 84 ILE A O 1
ATOM 652 N N . GLU A 1 85 ? -18.468 -4.618 23.202 1.00 95.50 85 GLU A N 1
ATOM 653 C CA . GLU A 1 85 ? -17.687 -5.823 23.524 1.00 95.50 85 GLU A CA 1
ATOM 654 C C . GLU A 1 85 ? -17.342 -6.653 22.286 1.00 95.50 85 GLU A C 1
ATOM 656 O O . GLU A 1 85 ? -16.238 -7.187 22.200 1.00 95.50 85 GLU A O 1
ATOM 661 N N . ALA A 1 86 ? -18.262 -6.764 21.326 1.00 94.94 86 ALA A N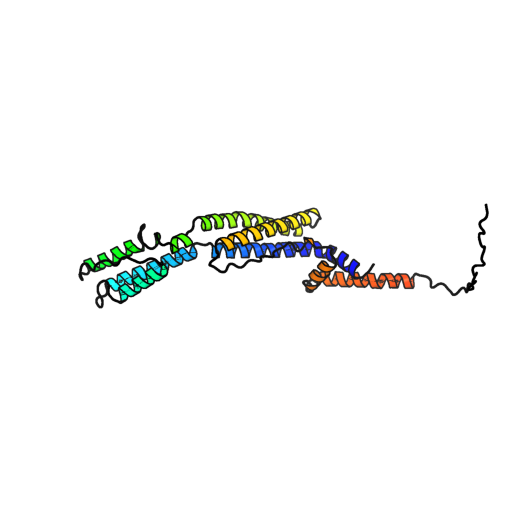 1
ATOM 662 C CA . ALA A 1 86 ? -18.025 -7.483 20.079 1.00 94.94 86 ALA A CA 1
ATOM 663 C C . ALA A 1 86 ? -16.960 -6.790 19.214 1.00 94.94 86 ALA A C 1
ATOM 665 O O . ALA A 1 86 ? -16.116 -7.469 18.627 1.00 94.94 86 ALA A O 1
ATOM 666 N N . LEU A 1 87 ? -16.961 -5.452 19.173 1.00 92.44 87 LEU A N 1
ATOM 667 C CA . LEU A 1 87 ? -15.969 -4.667 18.432 1.00 92.44 87 LEU A CA 1
ATOM 668 C C . LEU A 1 87 ? -14.569 -4.762 19.049 1.00 92.44 87 LEU A C 1
ATOM 670 O O . LEU A 1 87 ? -13.597 -4.979 18.328 1.00 92.44 87 LEU A O 1
ATOM 674 N N . ILE A 1 88 ? -14.457 -4.609 20.371 1.00 92.88 88 ILE A N 1
ATOM 675 C CA . ILE A 1 88 ? -13.153 -4.585 21.060 1.00 92.88 88 ILE A CA 1
ATOM 676 C C . ILE A 1 88 ? -12.678 -5.973 21.512 1.00 92.88 88 ILE A C 1
ATOM 678 O O . ILE A 1 88 ? -11.544 -6.110 21.961 1.00 92.88 88 ILE A O 1
ATOM 682 N N . LYS A 1 89 ? -13.536 -6.997 21.392 1.00 91.69 89 LYS A N 1
ATOM 683 C CA . LYS A 1 89 ? -13.322 -8.392 21.826 1.00 91.69 89 LYS A CA 1
ATOM 684 C C . LYS A 1 89 ? -12.962 -8.553 23.309 1.00 91.69 89 LYS A C 1
ATOM 686 O O . LYS A 1 89 ? -12.405 -9.573 23.707 1.00 91.69 89 LYS A O 1
ATOM 691 N N . THR A 1 90 ? -13.346 -7.586 24.135 1.00 91.31 90 THR A N 1
ATOM 692 C CA . THR A 1 90 ? -13.096 -7.572 25.579 1.00 91.31 90 THR A CA 1
ATOM 693 C C . THR A 1 90 ? -14.404 -7.349 26.314 1.00 91.31 90 THR A C 1
ATOM 695 O O . THR A 1 90 ? -15.204 -6.504 25.916 1.00 91.31 90 THR A O 1
ATOM 698 N N . LYS A 1 91 ? -14.629 -8.097 27.398 1.00 92.62 91 LYS A N 1
ATOM 699 C CA . LYS A 1 91 ? -15.818 -7.945 28.241 1.00 92.62 91 LYS A CA 1
ATOM 700 C C . LYS A 1 91 ? -15.746 -6.672 29.078 1.00 92.62 91 LYS A C 1
ATOM 702 O O . LYS A 1 91 ? -14.714 -6.379 29.674 1.00 92.62 91 LYS A O 1
ATOM 707 N N . ILE A 1 92 ? -16.858 -5.942 29.148 1.00 93.50 92 ILE A N 1
ATOM 708 C CA . ILE A 1 92 ? -16.976 -4.715 29.940 1.00 93.50 92 ILE A CA 1
ATOM 709 C C . ILE A 1 92 ? -17.672 -5.053 31.256 1.00 93.50 92 ILE A C 1
ATOM 711 O O . ILE A 1 92 ? -18.781 -5.593 31.273 1.00 93.50 92 ILE A O 1
ATOM 715 N N . THR A 1 93 ? -17.056 -4.698 32.379 1.00 91.06 93 THR A N 1
ATOM 716 C CA . THR A 1 93 ? -17.663 -4.896 33.699 1.00 91.06 93 THR A CA 1
ATOM 717 C C . THR A 1 93 ? -18.977 -4.124 33.803 1.00 91.06 93 THR A C 1
ATOM 719 O O . THR A 1 93 ? -19.034 -2.916 33.573 1.00 91.06 93 THR A O 1
ATOM 722 N N . ARG A 1 94 ? -20.060 -4.828 34.142 1.00 91.50 94 ARG A N 1
ATOM 723 C CA . ARG A 1 94 ? -21.374 -4.212 34.349 1.00 91.50 94 ARG A CA 1
ATOM 724 C C . ARG A 1 94 ? -21.394 -3.526 35.718 1.00 91.50 94 ARG A C 1
ATOM 726 O O . ARG A 1 94 ? -21.149 -4.170 36.734 1.00 91.50 94 ARG A O 1
ATOM 733 N N . MET A 1 95 ? -21.652 -2.221 35.740 1.00 87.00 95 MET A N 1
ATOM 734 C CA . MET A 1 95 ? -21.703 -1.423 36.961 1.00 87.00 95 MET A CA 1
ATOM 735 C C . MET A 1 95 ? -23.104 -1.490 37.584 1.00 87.00 95 MET A C 1
ATOM 737 O O . MET A 1 95 ? -24.100 -1.450 36.857 1.00 87.00 95 MET A O 1
ATOM 741 N N . PRO A 1 96 ? -23.212 -1.583 38.920 1.00 81.38 96 PRO A N 1
ATOM 742 C CA . PRO A 1 96 ? -24.503 -1.605 39.590 1.00 81.38 96 PRO A CA 1
ATOM 743 C C . PRO A 1 96 ? -25.227 -0.268 39.410 1.00 81.38 96 PRO A C 1
ATOM 745 O O . PRO A 1 96 ? -24.622 0.802 39.524 1.00 81.38 96 PRO A O 1
ATOM 748 N N . ASN A 1 97 ? -26.537 -0.328 39.168 1.00 80.50 97 ASN A N 1
ATOM 749 C CA . ASN A 1 97 ? -27.364 0.869 39.097 1.00 80.50 97 ASN A CA 1
ATOM 750 C C . ASN A 1 97 ? -27.485 1.499 40.499 1.00 80.50 97 ASN A C 1
ATOM 752 O O . ASN A 1 97 ? -27.948 0.847 41.433 1.00 80.50 97 ASN A O 1
ATOM 756 N N . LYS A 1 98 ? -27.061 2.760 40.648 1.00 77.94 98 LYS A N 1
ATOM 757 C CA . LYS A 1 98 ? -27.041 3.489 41.933 1.00 77.94 98 LYS A CA 1
ATOM 758 C C . LYS A 1 98 ? -28.330 4.279 42.207 1.00 77.94 98 LYS A C 1
ATOM 760 O O . LYS A 1 98 ? -28.374 5.053 43.159 1.00 77.94 98 LYS A O 1
ATOM 765 N N . GLY A 1 99 ? -29.366 4.091 41.388 1.00 79.12 99 GLY A N 1
ATOM 766 C CA . GLY A 1 99 ? -30.683 4.709 41.547 1.00 79.12 99 GLY A CA 1
ATOM 767 C C . GLY A 1 99 ? -31.228 5.272 40.234 1.00 79.12 99 GLY A C 1
ATOM 768 O O . GLY A 1 99 ? -30.543 5.290 39.219 1.00 79.12 99 GLY A O 1
ATOM 769 N N . THR A 1 100 ? -32.473 5.745 40.256 1.00 83.12 100 THR A N 1
ATOM 770 C CA . THR A 1 100 ? -33.170 6.287 39.073 1.00 83.12 100 THR A CA 1
ATOM 771 C C . THR A 1 100 ? -33.183 7.814 39.015 1.00 83.12 100 THR A C 1
ATOM 773 O O . THR A 1 100 ? -33.802 8.385 38.120 1.00 83.12 100 THR A O 1
ATOM 776 N N . SER A 1 101 ? -32.522 8.497 39.956 1.00 89.62 101 SER A N 1
ATOM 777 C CA . SER A 1 101 ? -32.401 9.953 39.899 1.00 89.62 101 SER A CA 1
ATOM 778 C C . SER A 1 101 ? -31.545 10.368 38.703 1.00 89.62 101 SER A C 1
ATOM 780 O O . SER A 1 101 ? -30.561 9.707 38.372 1.00 89.62 101 SER A O 1
ATOM 782 N N . GLU A 1 102 ? -31.886 11.493 38.077 1.00 88.75 102 GLU A N 1
ATOM 783 C CA . GLU A 1 102 ? -31.160 12.017 36.914 1.00 88.75 102 GLU A CA 1
ATOM 78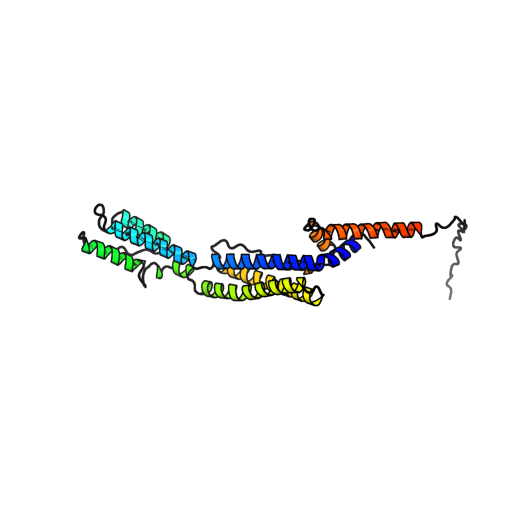4 C C . GLU A 1 102 ? -29.653 12.144 37.191 1.00 88.75 102 GLU A C 1
ATOM 786 O O . GLU A 1 102 ? -28.830 11.663 36.418 1.00 88.75 102 GLU A O 1
ATOM 791 N N . SER A 1 103 ? -29.285 12.678 38.360 1.00 91.19 103 SER A N 1
ATOM 792 C CA . SER A 1 103 ? -27.889 12.777 38.810 1.00 91.19 103 SER A CA 1
ATOM 793 C C . SER A 1 103 ? -27.182 11.413 38.893 1.00 91.19 103 SER A C 1
ATOM 795 O O . SER A 1 103 ? -26.034 11.282 38.460 1.00 91.19 103 SER A O 1
ATOM 797 N N . ALA A 1 104 ? -27.860 10.372 39.393 1.00 90.56 104 ALA A N 1
ATOM 798 C CA . ALA A 1 104 ? -27.290 9.026 39.466 1.00 90.56 104 ALA A CA 1
ATOM 799 C C . ALA A 1 104 ? -27.099 8.403 38.074 1.00 90.56 104 ALA A C 1
ATOM 801 O O . ALA A 1 104 ? -26.073 7.766 37.831 1.00 90.56 104 ALA A O 1
ATOM 802 N N . LEU A 1 105 ? -28.042 8.622 37.155 1.00 91.94 105 LEU A N 1
ATOM 803 C CA . LEU A 1 105 ? -27.986 8.107 35.784 1.00 91.94 105 LEU A CA 1
ATOM 804 C C . LEU A 1 105 ? -26.924 8.819 34.936 1.00 91.94 105 LEU A C 1
ATOM 806 O O . LEU A 1 105 ? -26.167 8.159 34.226 1.00 91.94 105 LEU A O 1
ATOM 810 N N . VAL A 1 106 ? -26.798 10.145 35.058 1.00 93.38 106 VAL A N 1
ATOM 811 C CA . VAL A 1 106 ? -25.720 10.916 34.412 1.00 93.38 106 VAL A CA 1
ATOM 812 C C . VAL A 1 106 ? -24.360 10.421 34.896 1.00 93.38 106 VAL A C 1
ATOM 814 O O . VAL A 1 106 ? -23.463 10.178 34.086 1.00 93.38 106 VAL A O 1
ATOM 817 N N . LYS A 1 107 ? -24.213 10.215 36.211 1.00 93.75 107 LYS A N 1
ATOM 818 C CA . LYS A 1 107 ? -22.981 9.675 36.788 1.00 93.75 107 LYS A CA 1
ATOM 819 C C . LYS A 1 107 ? -22.677 8.275 36.258 1.00 93.75 107 LYS A C 1
ATOM 821 O O . LYS A 1 107 ? -21.550 8.037 35.851 1.00 93.75 107 LYS A O 1
ATOM 826 N N . LEU A 1 108 ? -23.674 7.392 36.184 1.00 93.19 108 LEU A N 1
ATOM 827 C CA . LEU A 1 108 ? -23.516 6.052 35.613 1.00 93.19 108 LEU A CA 1
ATOM 828 C C . LEU A 1 108 ? -23.045 6.105 34.150 1.00 93.19 108 LEU A C 1
ATOM 830 O O . LEU A 1 108 ? -22.123 5.385 33.777 1.00 93.19 108 LEU A O 1
ATOM 834 N N . GLY A 1 109 ? -23.635 6.975 33.326 1.00 93.38 109 GLY A N 1
ATOM 835 C CA . GLY A 1 109 ? -23.217 7.159 31.934 1.00 93.38 109 GLY A CA 1
ATOM 836 C C . GLY A 1 109 ? -21.772 7.649 31.800 1.00 93.38 109 GLY A C 1
ATOM 837 O O . GLY A 1 109 ? -21.032 7.147 30.956 1.00 93.38 109 GLY A O 1
ATOM 838 N N . ASN A 1 110 ? -21.351 8.588 32.649 1.00 95.12 110 ASN A N 1
ATOM 839 C CA . ASN A 1 110 ? -19.969 9.076 32.676 1.00 95.12 110 ASN A CA 1
ATOM 840 C C . ASN A 1 110 ? -18.989 8.019 33.217 1.00 95.12 110 ASN A C 1
ATOM 842 O O . ASN A 1 110 ? -17.881 7.899 32.701 1.00 95.12 110 ASN A O 1
ATOM 846 N N . ASP A 1 111 ? -19.391 7.223 34.213 1.00 94.12 111 ASP A N 1
ATOM 847 C CA . ASP A 1 111 ? -18.585 6.113 34.734 1.00 94.12 111 ASP A CA 1
ATOM 848 C C . ASP A 1 111 ? -18.312 5.080 33.617 1.00 94.12 111 ASP A C 1
ATOM 850 O O . ASP A 1 111 ? -17.182 4.613 33.471 1.00 94.12 111 ASP A O 1
ATOM 854 N N . TYR A 1 112 ? -19.306 4.784 32.768 1.00 95.81 112 TYR A N 1
ATOM 855 C CA . TYR A 1 112 ? -19.128 3.928 31.586 1.00 95.81 112 TYR A CA 1
ATOM 856 C C . TYR A 1 112 ? -18.259 4.553 30.498 1.00 95.81 112 TYR A C 1
ATOM 858 O O . TYR A 1 112 ? -17.436 3.859 29.904 1.00 95.81 112 TYR A O 1
ATOM 866 N N . GLU A 1 113 ? -18.425 5.845 30.223 1.00 95.69 113 GLU A N 1
ATOM 867 C CA . GLU A 1 113 ? -17.568 6.558 29.275 1.00 95.69 113 GLU A CA 1
ATOM 868 C C . GLU A 1 113 ? -16.102 6.496 29.707 1.00 95.69 113 GLU A C 1
ATOM 870 O O . GLU A 1 113 ? -15.253 6.118 28.905 1.00 95.69 113 GLU A O 1
ATOM 875 N N . ASN A 1 114 ? -15.814 6.755 30.982 1.00 94.62 114 ASN A N 1
ATOM 876 C CA . ASN A 1 114 ? -14.463 6.654 31.529 1.00 94.62 114 ASN A CA 1
ATOM 877 C C . ASN A 1 114 ? -13.937 5.213 31.508 1.00 94.62 114 ASN A C 1
ATOM 879 O O . ASN A 1 114 ? -12.791 4.989 31.130 1.00 94.62 114 ASN A O 1
ATOM 883 N N . LEU A 1 115 ? -14.769 4.225 31.856 1.00 94.88 115 LEU A N 1
ATOM 884 C CA . LEU A 1 115 ? -14.389 2.810 31.806 1.00 94.88 115 LEU A CA 1
ATOM 885 C C . LEU A 1 115 ? -14.019 2.363 30.386 1.00 94.88 115 LEU A C 1
ATOM 887 O O . LEU A 1 115 ? -13.126 1.539 30.215 1.00 94.88 115 LEU A O 1
ATOM 891 N N . ILE A 1 116 ? -14.716 2.861 29.364 1.00 95.62 116 ILE A N 1
ATOM 892 C CA . ILE A 1 116 ? -14.544 2.402 27.982 1.00 95.62 116 ILE A CA 1
ATOM 893 C C . ILE A 1 116 ? -13.490 3.235 27.246 1.00 95.62 116 ILE A C 1
ATOM 895 O O . ILE A 1 116 ? -12.601 2.656 26.624 1.00 95.62 116 ILE A O 1
ATOM 899 N N . LEU A 1 117 ? -13.586 4.565 27.313 1.00 94.81 117 LEU A N 1
ATOM 900 C CA . LEU A 1 117 ? -12.800 5.525 26.524 1.00 94.81 117 LEU A CA 1
ATOM 901 C C . LEU A 1 117 ? -11.714 6.259 27.317 1.00 94.81 117 LEU A C 1
ATOM 903 O O . LEU A 1 117 ? -10.911 6.960 26.701 1.00 94.81 117 LEU A O 1
ATOM 907 N N . GLY A 1 118 ? -11.698 6.147 28.648 1.00 89.06 118 GLY A N 1
ATOM 908 C CA . GLY A 1 118 ? -10.678 6.782 29.482 1.00 89.06 118 GLY A CA 1
ATOM 909 C C . GLY A 1 118 ? -9.263 6.333 29.114 1.00 89.06 118 GLY A C 1
ATOM 910 O O . GLY A 1 118 ? -9.076 5.370 28.370 1.00 89.06 118 GLY A O 1
ATOM 911 N N . GLU A 1 119 ? -8.251 7.021 29.640 1.00 83.44 119 GLU A N 1
ATOM 912 C CA . GLU A 1 119 ? -6.840 6.713 29.361 1.00 83.44 119 GLU A CA 1
ATOM 913 C C . GLU A 1 119 ? -6.515 5.235 29.645 1.00 83.44 119 GLU A C 1
ATOM 915 O O . GLU A 1 119 ? -6.043 4.532 28.753 1.00 83.44 119 GLU A O 1
ATOM 920 N N . ASP A 1 120 ? -6.955 4.729 30.802 1.00 83.69 120 ASP A N 1
ATOM 921 C CA . ASP A 1 120 ? -6.879 3.313 31.197 1.00 83.69 120 ASP A CA 1
ATOM 922 C C . ASP A 1 120 ? -8.112 2.481 30.784 1.00 83.69 120 ASP A C 1
ATOM 924 O O . ASP A 1 120 ? -8.351 1.376 31.281 1.00 83.69 120 ASP A O 1
ATOM 928 N N . GLY A 1 121 ? -8.940 3.012 29.887 1.00 88.00 121 GLY A N 1
ATOM 929 C CA . GLY A 1 121 ? -10.196 2.404 29.472 1.00 88.00 121 GLY A CA 1
ATOM 930 C C . GLY A 1 121 ? -10.016 1.096 28.698 1.00 88.00 121 GLY A C 1
ATOM 931 O O . GLY A 1 121 ? -8.972 0.818 28.098 1.00 88.00 121 GLY A O 1
ATOM 932 N N . VAL A 1 122 ? -11.075 0.284 28.664 1.00 91.56 122 VAL A N 1
ATOM 933 C CA . VAL A 1 122 ? -11.067 -1.044 28.023 1.00 91.56 122 VAL A CA 1
ATOM 934 C C . VAL A 1 122 ? -10.723 -0.960 26.529 1.00 91.56 122 VAL A C 1
ATOM 936 O O . VAL A 1 122 ? -10.083 -1.868 26.006 1.00 91.56 122 VAL A O 1
ATOM 939 N N . LEU A 1 123 ? -11.088 0.126 25.834 1.00 90.38 123 LEU A N 1
ATOM 940 C CA . LEU A 1 123 ? -10.719 0.328 24.429 1.00 90.38 123 LEU A CA 1
ATOM 941 C C . LEU A 1 123 ? -9.201 0.468 24.252 1.00 90.38 123 LEU A C 1
ATOM 943 O O . LEU A 1 123 ? -8.623 -0.216 23.405 1.00 90.38 123 LEU A O 1
ATOM 947 N N . ASN A 1 124 ? -8.563 1.334 25.045 1.00 85.44 124 ASN A N 1
ATOM 948 C CA . ASN A 1 124 ? -7.127 1.614 24.943 1.00 85.44 124 ASN A CA 1
ATOM 949 C C . ASN A 1 124 ? -6.272 0.399 25.317 1.00 85.44 124 ASN A C 1
ATOM 951 O O . ASN A 1 124 ? -5.216 0.190 24.726 1.00 85.44 124 ASN A O 1
ATOM 955 N N . ASN A 1 125 ? -6.788 -0.440 26.215 1.00 85.12 125 ASN A N 1
ATOM 956 C CA . ASN A 1 125 ? -6.162 -1.686 26.651 1.00 85.12 125 ASN A CA 1
ATOM 957 C C . ASN A 1 125 ? -6.614 -2.926 25.855 1.00 85.12 125 ASN A C 1
ATOM 959 O O . ASN A 1 125 ? -6.233 -4.048 26.192 1.00 85.12 125 ASN A O 1
ATOM 963 N N . SER A 1 126 ? -7.436 -2.765 24.813 1.00 86.50 126 SER A N 1
ATOM 964 C CA . SER A 1 126 ? -7.911 -3.900 24.016 1.00 86.50 126 SER A CA 1
ATOM 965 C C . SER A 1 126 ? -6.807 -4.470 23.123 1.00 86.50 126 SER A C 1
ATOM 967 O O . SER A 1 126 ? -6.060 -3.737 22.470 1.00 86.50 126 SER A O 1
ATOM 969 N N . GLU A 1 127 ? -6.747 -5.801 23.025 1.00 83.38 127 GLU A N 1
ATOM 970 C CA . GLU A 1 127 ? -5.808 -6.495 22.134 1.00 83.38 127 GLU A CA 1
ATOM 971 C C . GLU A 1 127 ? -6.023 -6.089 20.665 1.00 83.38 127 GLU A C 1
ATOM 973 O O . GLU A 1 127 ? -5.070 -5.983 19.893 1.00 83.38 127 GLU A O 1
ATOM 978 N N . VAL A 1 128 ? -7.276 -5.804 20.287 1.00 83.06 128 VAL A N 1
ATOM 979 C CA . VAL A 1 128 ? -7.638 -5.315 18.951 1.00 83.06 128 VAL A CA 1
ATOM 980 C C . VAL A 1 128 ? -6.931 -3.993 18.663 1.00 83.06 128 VAL A C 1
ATOM 982 O O . VAL A 1 128 ? -6.211 -3.889 17.670 1.00 83.06 128 VAL A O 1
ATOM 985 N N . LEU A 1 129 ? -7.064 -2.997 19.542 1.00 81.81 129 LEU A N 1
ATOM 986 C CA . LEU A 1 129 ? -6.430 -1.699 19.327 1.00 81.81 129 LEU A CA 1
ATOM 987 C C . LEU A 1 129 ? -4.899 -1.788 19.408 1.00 81.81 129 LEU A C 1
ATOM 989 O O . LEU A 1 129 ? -4.218 -1.110 18.640 1.00 81.81 129 LEU A O 1
ATOM 993 N N . ALA A 1 130 ? -4.349 -2.648 20.270 1.00 79.06 130 ALA A N 1
ATOM 994 C CA . ALA A 1 130 ? -2.908 -2.892 20.353 1.00 79.06 130 ALA A CA 1
ATOM 995 C C . ALA A 1 130 ? -2.332 -3.466 19.043 1.00 79.06 130 ALA A C 1
ATOM 997 O O . ALA A 1 130 ? -1.287 -3.013 18.574 1.00 79.06 130 ALA A O 1
ATOM 998 N N . LYS A 1 131 ? -3.037 -4.408 18.401 1.00 76.00 131 LYS A N 1
ATOM 999 C CA . LYS A 1 131 ? -2.661 -4.965 17.085 1.00 76.00 131 LYS A CA 1
ATOM 1000 C C . LYS A 1 131 ? -2.777 -3.950 15.949 1.00 76.00 131 LYS A C 1
ATOM 1002 O O . LYS A 1 131 ? -1.983 -3.987 15.002 1.00 76.00 131 LYS A O 1
ATOM 1007 N N . LEU A 1 132 ? -3.762 -3.058 16.028 1.00 73.50 132 LEU A N 1
ATOM 1008 C CA . LEU A 1 132 ? -3.958 -1.993 15.043 1.00 73.50 132 LEU A CA 1
ATOM 1009 C C . LEU A 1 132 ? -2.914 -0.874 15.196 1.00 73.50 132 LEU A C 1
ATOM 1011 O O . LEU A 1 132 ? -2.412 -0.380 14.196 1.00 73.50 132 LEU A O 1
ATOM 1015 N N . ASN A 1 133 ? -2.513 -0.533 16.425 1.00 72.31 133 ASN A N 1
ATOM 1016 C CA . ASN A 1 133 ? -1.523 0.513 16.722 1.00 72.31 133 ASN A CA 1
ATOM 1017 C C . ASN A 1 133 ? -0.075 0.014 16.847 1.00 72.31 133 ASN A C 1
ATOM 1019 O O . ASN A 1 133 ? 0.777 0.761 17.337 1.00 72.31 133 ASN A O 1
ATOM 1023 N N . ALA A 1 134 ? 0.219 -1.223 16.436 1.00 74.94 134 ALA A N 1
ATOM 1024 C CA . ALA A 1 134 ? 1.522 -1.843 16.651 1.00 74.94 134 ALA A CA 1
ATOM 1025 C C . ALA A 1 134 ? 2.676 -0.908 16.202 1.00 74.94 134 ALA A C 1
ATOM 1027 O O . ALA A 1 134 ? 2.725 -0.510 15.031 1.00 74.94 134 ALA A O 1
ATOM 1028 N N . PRO A 1 135 ? 3.619 -0.543 17.098 1.00 70.38 135 PRO A N 1
ATOM 1029 C CA . PRO A 1 135 ? 4.686 0.416 16.793 1.00 70.38 135 PRO A CA 1
ATOM 1030 C C . PRO A 1 135 ? 5.584 -0.056 15.643 1.00 70.38 135 PRO A C 1
ATOM 1032 O O . PRO A 1 135 ? 6.111 0.763 14.892 1.00 70.38 135 PRO A O 1
ATOM 1035 N N . GLU A 1 136 ? 5.691 -1.372 15.459 1.00 73.81 136 GLU A N 1
ATOM 1036 C CA . GLU A 1 136 ? 6.369 -2.008 14.332 1.00 73.81 136 GLU A CA 1
ATOM 1037 C C . GLU A 1 136 ? 5.766 -1.600 12.978 1.00 73.81 136 GLU A C 1
ATOM 1039 O O . GLU A 1 136 ? 6.510 -1.173 12.098 1.00 73.81 136 GLU A O 1
ATOM 1044 N N . LYS A 1 137 ? 4.431 -1.615 12.828 1.00 78.38 137 LYS A N 1
ATOM 1045 C CA . LYS A 1 137 ? 3.747 -1.196 11.589 1.00 78.38 137 LYS A CA 1
ATOM 1046 C C . LYS A 1 137 ? 3.993 0.282 11.286 1.00 78.38 137 LYS A C 1
ATOM 1048 O O . LYS A 1 137 ? 4.301 0.643 10.153 1.00 78.38 137 LYS A O 1
ATOM 1053 N N . ARG A 1 138 ? 3.935 1.140 12.312 1.00 75.38 138 ARG A N 1
ATOM 1054 C CA . ARG A 1 138 ? 4.189 2.588 12.181 1.00 75.38 138 ARG A CA 1
ATOM 1055 C C . ARG A 1 138 ? 5.635 2.900 11.805 1.00 75.38 138 ARG A C 1
ATOM 1057 O O . ARG A 1 138 ? 5.877 3.779 10.979 1.00 75.38 138 ARG A O 1
ATOM 1064 N N . SER A 1 139 ? 6.591 2.215 12.431 1.00 80.50 139 SER A N 1
ATOM 1065 C CA . SER A 1 139 ? 8.013 2.354 12.108 1.00 80.50 139 SER A CA 1
ATOM 1066 C C . SER A 1 139 ? 8.284 1.884 10.681 1.00 80.50 139 SER A C 1
ATOM 1068 O O . SER A 1 139 ? 8.923 2.587 9.898 1.00 80.50 139 SER A O 1
ATOM 1070 N N . TYR A 1 140 ? 7.702 0.745 10.308 1.00 85.94 140 TYR A N 1
ATOM 1071 C CA . TYR A 1 140 ? 7.853 0.182 8.979 1.00 85.94 140 TYR A CA 1
ATOM 1072 C C . TYR A 1 140 ? 7.228 1.059 7.885 1.00 85.94 140 TYR A C 1
ATOM 1074 O O . TYR A 1 140 ? 7.849 1.244 6.848 1.00 85.94 140 TYR A O 1
ATOM 1082 N N . LEU A 1 141 ? 6.083 1.709 8.116 1.00 85.19 141 LEU A N 1
ATOM 1083 C CA . LEU A 1 141 ? 5.490 2.651 7.150 1.00 85.19 141 LEU A CA 1
ATOM 1084 C C . LEU A 1 141 ? 6.433 3.828 6.824 1.00 85.19 141 LEU A C 1
ATOM 1086 O O . LEU A 1 141 ? 6.550 4.248 5.669 1.00 85.19 141 LEU A O 1
ATOM 1090 N N . LYS A 1 142 ? 7.165 4.333 7.827 1.00 85.94 142 LYS A N 1
ATOM 1091 C CA . LYS A 1 142 ? 8.222 5.334 7.599 1.00 85.94 142 LYS A CA 1
ATOM 1092 C C . LYS A 1 142 ? 9.376 4.745 6.790 1.00 85.94 142 LYS A C 1
ATOM 1094 O O . LYS A 1 142 ? 9.855 5.394 5.865 1.00 85.94 142 LYS A O 1
ATOM 1099 N N . GLU A 1 143 ? 9.795 3.524 7.114 1.00 89.06 143 GLU A N 1
ATOM 1100 C CA . GLU A 1 143 ? 10.844 2.800 6.387 1.00 89.06 143 GLU A CA 1
ATOM 1101 C C . GLU A 1 143 ? 10.475 2.589 4.908 1.00 89.06 143 GLU A C 1
ATOM 1103 O O . GLU A 1 143 ? 11.307 2.828 4.039 1.00 89.06 143 GLU A O 1
ATOM 1108 N N . VAL A 1 144 ? 9.220 2.228 4.613 1.00 91.06 144 VAL A N 1
ATOM 1109 C CA . VAL A 1 144 ? 8.690 2.086 3.246 1.00 91.06 144 VAL A CA 1
ATOM 1110 C C . VAL A 1 144 ? 8.874 3.380 2.460 1.00 91.06 144 VAL A C 1
ATOM 1112 O O . VAL A 1 144 ? 9.424 3.353 1.363 1.00 91.06 144 VAL A O 1
ATOM 1115 N N . SER A 1 145 ? 8.485 4.524 3.031 1.00 90.62 145 SER A N 1
ATOM 1116 C CA . SER A 1 145 ? 8.658 5.821 2.362 1.00 90.62 145 SER A CA 1
ATOM 1117 C C . SER A 1 145 ? 10.139 6.163 2.159 1.00 90.62 145 SER A C 1
ATOM 1119 O O . SER A 1 145 ? 10.533 6.588 1.078 1.00 90.62 145 SER A O 1
ATOM 1121 N N . LEU A 1 146 ? 10.985 5.904 3.162 1.00 92.38 146 LEU A N 1
ATOM 1122 C CA . LEU A 1 146 ? 12.430 6.142 3.075 1.00 92.38 146 LEU A CA 1
ATOM 1123 C C . LEU A 1 146 ? 13.140 5.243 2.054 1.00 92.38 146 LEU A C 1
ATOM 1125 O O . LEU A 1 146 ? 14.177 5.648 1.538 1.00 92.38 146 LEU A O 1
ATOM 1129 N N . LYS A 1 147 ? 12.609 4.051 1.763 1.00 93.44 147 LYS A N 1
ATOM 1130 C CA . LYS A 1 147 ? 13.153 3.128 0.754 1.00 93.44 147 LYS A CA 1
ATOM 1131 C C . LYS A 1 147 ? 12.623 3.406 -0.649 1.00 93.44 147 LYS A C 1
ATOM 1133 O O . LYS A 1 147 ? 13.399 3.409 -1.596 1.00 93.44 147 LYS A O 1
ATOM 1138 N N . ILE A 1 148 ? 11.320 3.649 -0.790 1.00 94.88 148 ILE A N 1
ATOM 1139 C CA . ILE A 1 148 ? 10.682 3.800 -2.103 1.00 94.88 148 ILE A CA 1
ATOM 1140 C C . ILE A 1 148 ? 10.893 5.203 -2.687 1.00 94.88 148 ILE A C 1
ATOM 1142 O O . ILE A 1 148 ? 11.163 5.325 -3.880 1.00 94.88 148 ILE A O 1
ATOM 1146 N N . ASP A 1 149 ? 10.819 6.269 -1.884 1.00 94.69 149 ASP A N 1
ATOM 1147 C CA . ASP A 1 149 ? 10.884 7.644 -2.407 1.00 94.69 149 ASP A CA 1
ATOM 1148 C C . ASP A 1 149 ? 12.213 7.996 -3.093 1.00 94.69 149 ASP A C 1
ATOM 1150 O O . ASP A 1 149 ? 12.180 8.668 -4.131 1.00 94.69 149 ASP A O 1
ATOM 1154 N N . PRO A 1 150 ? 13.385 7.567 -2.582 1.00 95.88 150 PRO A N 1
ATOM 1155 C CA . PRO A 1 150 ? 14.642 7.754 -3.295 1.00 95.88 150 PRO A CA 1
ATOM 1156 C C . PRO A 1 150 ? 14.669 7.011 -4.629 1.00 95.88 150 PRO A C 1
ATOM 1158 O O . PRO A 1 150 ? 15.118 7.585 -5.618 1.00 95.88 150 PRO A O 1
ATOM 1161 N N . GLU A 1 151 ? 14.150 5.781 -4.686 1.00 94.94 151 GLU A N 1
ATOM 1162 C CA . GLU A 1 151 ? 14.138 5.000 -5.926 1.00 94.94 151 GLU A CA 1
ATOM 1163 C C . GLU A 1 151 ? 13.167 5.575 -6.957 1.00 94.94 151 GLU A C 1
ATOM 1165 O O . GLU A 1 151 ? 13.524 5.682 -8.125 1.00 94.94 151 GLU A O 1
ATOM 1170 N N . LEU A 1 152 ? 11.991 6.060 -6.548 1.00 94.19 152 LEU A N 1
ATOM 1171 C CA . LEU A 1 152 ? 11.080 6.778 -7.448 1.00 94.19 152 LEU A CA 1
ATOM 1172 C C . LEU A 1 152 ? 11.747 8.017 -8.060 1.00 94.19 152 LEU A C 1
ATOM 1174 O O . LEU A 1 152 ? 11.649 8.251 -9.266 1.00 94.19 152 LEU A O 1
ATOM 1178 N N . LYS A 1 153 ? 12.471 8.797 -7.246 1.00 94.94 153 LYS A N 1
ATOM 1179 C CA . LYS A 1 153 ? 13.245 9.950 -7.735 1.00 94.94 153 LYS A CA 1
ATOM 1180 C C . LYS A 1 153 ? 14.369 9.519 -8.673 1.00 94.94 153 LYS A C 1
ATOM 1182 O O . LYS A 1 153 ? 14.597 10.182 -9.682 1.00 94.94 153 LYS A O 1
ATOM 1187 N N . ASN A 1 154 ? 15.053 8.423 -8.354 1.00 94.94 154 ASN A N 1
ATOM 1188 C CA . ASN A 1 154 ? 16.133 7.871 -9.164 1.00 94.94 154 ASN A CA 1
ATOM 1189 C C . ASN A 1 154 ? 15.621 7.419 -10.539 1.00 94.94 154 ASN A C 1
ATOM 1191 O O . ASN A 1 154 ? 16.161 7.839 -11.559 1.00 94.94 154 ASN A O 1
ATOM 1195 N N . LEU A 1 155 ? 14.530 6.649 -10.583 1.00 93.00 155 LEU A N 1
ATOM 1196 C CA . LEU A 1 155 ? 13.891 6.207 -11.826 1.00 93.00 155 LEU A CA 1
ATOM 1197 C C . LEU A 1 155 ? 13.449 7.395 -12.687 1.00 93.00 155 LEU A C 1
ATOM 1199 O O . LEU A 1 155 ? 13.744 7.429 -13.880 1.00 93.00 155 LEU A O 1
ATOM 1203 N N . ALA A 1 156 ? 12.806 8.402 -12.087 1.00 91.69 156 ALA A N 1
ATOM 1204 C CA . ALA A 1 156 ? 12.397 9.614 -12.796 1.00 91.69 156 ALA A CA 1
ATOM 1205 C C . ALA A 1 156 ? 13.599 10.390 -13.365 1.00 91.69 156 ALA A C 1
ATOM 1207 O O . ALA A 1 156 ? 13.559 10.847 -14.509 1.00 91.69 156 ALA A O 1
ATOM 1208 N N . ALA A 1 157 ? 14.687 10.502 -12.595 1.00 92.94 157 ALA A N 1
ATOM 1209 C CA . ALA A 1 157 ? 15.920 11.137 -13.050 1.00 92.94 157 ALA A CA 1
ATOM 1210 C C . ALA A 1 157 ? 16.542 10.383 -14.233 1.00 92.94 157 ALA A C 1
ATOM 1212 O O . ALA A 1 157 ? 16.910 11.016 -15.220 1.00 92.94 157 ALA A O 1
ATOM 1213 N N . LYS A 1 158 ? 16.598 9.046 -14.178 1.00 93.38 158 LYS A N 1
ATOM 1214 C CA . LYS A 1 158 ? 17.141 8.218 -15.269 1.00 93.38 158 LYS A CA 1
ATOM 1215 C C . LYS A 1 158 ? 16.279 8.237 -16.522 1.00 93.38 158 LYS A C 1
ATOM 1217 O O . LYS A 1 158 ? 16.820 8.264 -17.623 1.00 93.38 158 LYS A O 1
ATOM 1222 N N . ASN A 1 159 ? 14.963 8.308 -16.367 1.00 89.81 159 ASN A N 1
ATOM 1223 C CA . ASN A 1 159 ? 14.050 8.471 -17.492 1.00 89.81 159 ASN A CA 1
ATOM 1224 C C . ASN A 1 159 ? 14.272 9.817 -18.209 1.00 89.81 159 ASN A C 1
ATOM 1226 O O . ASN A 1 159 ? 14.369 9.874 -19.431 1.00 89.81 159 ASN A O 1
ATOM 1230 N N . SER A 1 160 ? 14.432 10.898 -17.439 1.00 89.69 160 SER A N 1
ATOM 1231 C CA . SER A 1 160 ? 14.761 12.224 -17.978 1.00 89.69 160 SER A CA 1
ATOM 1232 C C . SER A 1 160 ? 16.139 12.251 -18.652 1.00 89.69 160 SER A C 1
ATOM 1234 O O . SER A 1 160 ? 16.281 12.765 -19.759 1.00 89.69 160 SER A O 1
ATOM 1236 N N . GLU A 1 161 ? 17.150 11.645 -18.019 1.00 90.19 161 GLU A N 1
ATOM 1237 C CA . GLU A 1 161 ? 18.517 11.553 -18.548 1.00 90.19 161 GLU A CA 1
ATOM 1238 C C . GLU A 1 161 ? 18.551 10.835 -19.905 1.00 90.19 161 GLU A C 1
ATOM 1240 O O . GLU A 1 161 ? 19.175 11.341 -20.834 1.00 90.19 161 GLU A O 1
ATOM 1245 N N . LEU A 1 162 ? 17.808 9.733 -20.059 1.00 87.12 162 LEU A N 1
ATOM 1246 C CA . LEU A 1 162 ? 17.657 9.027 -21.339 1.00 87.12 162 LEU A CA 1
ATOM 1247 C C . LEU A 1 162 ? 16.971 9.871 -22.419 1.00 87.12 162 LEU A C 1
ATOM 1249 O O . LEU A 1 162 ? 17.332 9.771 -23.589 1.00 87.12 162 LEU A O 1
ATOM 1253 N N . GLY A 1 163 ? 16.007 10.714 -22.040 1.00 81.75 163 GLY A N 1
ATOM 1254 C CA . GLY A 1 163 ? 15.334 11.628 -22.967 1.00 81.75 163 GLY A CA 1
ATOM 1255 C C . GLY A 1 163 ? 16.232 12.760 -23.482 1.00 81.75 163 GLY A C 1
ATOM 1256 O O . GLY A 1 163 ? 15.983 13.291 -24.563 1.00 81.75 163 GLY A O 1
ATOM 1257 N N . VAL A 1 164 ? 17.275 13.128 -22.729 1.00 85.25 164 VAL A N 1
ATOM 1258 C CA . VAL A 1 164 ? 18.242 14.178 -23.101 1.00 85.25 164 VAL A CA 1
ATOM 1259 C C . VAL A 1 164 ? 19.473 13.591 -23.790 1.00 85.25 164 VAL A C 1
ATOM 1261 O O . VAL A 1 164 ? 19.975 14.166 -24.757 1.00 85.25 164 VAL A O 1
ATOM 1264 N N . GLN A 1 165 ? 19.977 12.461 -23.294 1.00 84.81 165 GLN A N 1
ATOM 1265 C CA . GLN A 1 165 ? 21.187 11.824 -23.788 1.00 84.81 165 GLN A CA 1
ATOM 1266 C C . GLN A 1 165 ? 21.038 10.298 -23.812 1.00 84.81 165 GLN A C 1
ATOM 1268 O O . GLN A 1 165 ? 21.208 9.609 -22.805 1.00 84.81 165 GLN A O 1
ATOM 1273 N N . ASP A 1 166 ? 20.805 9.761 -25.006 1.00 84.75 166 ASP A N 1
ATOM 1274 C CA . ASP A 1 166 ? 20.820 8.321 -25.251 1.00 84.75 166 ASP A CA 1
ATOM 1275 C C . ASP A 1 166 ? 22.242 7.859 -25.606 1.00 84.75 166 ASP A C 1
ATOM 1277 O O . ASP A 1 166 ? 22.729 8.056 -26.723 1.00 84.75 166 ASP A O 1
ATOM 1281 N N . ASN A 1 167 ? 22.944 7.282 -24.630 1.00 87.19 167 ASN A N 1
ATOM 1282 C CA . ASN A 1 167 ? 24.229 6.630 -24.838 1.00 87.19 167 ASN A CA 1
ATOM 1283 C C . ASN A 1 167 ? 24.316 5.329 -24.021 1.00 87.19 167 ASN A C 1
ATOM 1285 O O . ASN A 1 167 ? 23.419 4.955 -23.270 1.00 87.19 167 ASN A O 1
ATOM 1289 N N . GLU A 1 168 ? 25.389 4.565 -24.208 1.00 84.38 168 GLU A N 1
ATOM 1290 C CA . GLU A 1 168 ? 25.560 3.281 -23.517 1.00 84.38 168 GLU A CA 1
ATOM 1291 C C . GLU A 1 168 ? 25.617 3.422 -21.988 1.00 84.38 168 GLU A C 1
ATOM 1293 O O . GLU A 1 168 ? 25.021 2.616 -21.278 1.00 84.38 168 GLU A O 1
ATOM 1298 N N . VAL A 1 169 ? 26.255 4.480 -21.482 1.00 86.44 169 VAL A N 1
ATOM 1299 C CA . VAL A 1 169 ? 26.391 4.737 -20.042 1.00 86.44 169 VAL A CA 1
ATOM 1300 C C . VAL A 1 169 ? 25.041 5.094 -19.419 1.00 86.44 169 VAL A C 1
ATOM 1302 O O . VAL A 1 169 ? 24.686 4.550 -18.374 1.00 86.44 169 VAL A O 1
ATOM 1305 N N . THR A 1 170 ? 24.257 5.966 -20.057 1.00 87.75 170 THR A N 1
ATOM 1306 C CA . THR A 1 170 ? 22.933 6.365 -19.552 1.00 87.75 170 THR A CA 1
ATOM 1307 C C . THR A 1 170 ? 21.964 5.186 -19.550 1.00 87.75 170 THR A C 1
ATOM 1309 O O . THR A 1 170 ? 21.244 4.988 -18.570 1.00 87.75 170 THR A O 1
ATOM 1312 N N . ARG A 1 171 ? 22.017 4.327 -20.576 1.00 85.06 171 ARG A N 1
ATOM 1313 C CA . ARG A 1 171 ? 21.239 3.078 -20.637 1.00 85.06 171 ARG A CA 1
ATOM 1314 C C . ARG A 1 171 ? 21.644 2.077 -19.556 1.00 85.06 171 ARG A C 1
ATOM 1316 O O . ARG A 1 171 ? 20.768 1.524 -18.896 1.00 85.06 171 ARG A O 1
ATOM 1323 N N . ALA A 1 172 ? 22.941 1.873 -19.328 1.00 86.50 172 ALA A N 1
ATOM 1324 C CA . ALA A 1 172 ? 23.425 0.988 -18.267 1.00 86.50 172 ALA A CA 1
ATOM 1325 C C . ALA A 1 172 ? 22.982 1.470 -16.874 1.00 86.50 172 ALA A C 1
ATOM 1327 O O . ALA A 1 172 ? 22.457 0.689 -16.082 1.00 86.50 172 ALA A O 1
ATOM 1328 N N . ASN A 1 173 ? 23.104 2.773 -16.608 1.00 88.75 173 ASN A N 1
ATOM 1329 C CA . ASN A 1 173 ? 22.657 3.380 -15.352 1.00 88.75 173 ASN A CA 1
ATOM 1330 C C . ASN A 1 173 ? 21.140 3.244 -15.140 1.00 88.75 173 ASN A C 1
ATOM 1332 O O . ASN A 1 173 ? 20.682 3.085 -14.007 1.00 88.75 173 ASN A O 1
ATOM 1336 N N . ALA A 1 174 ? 20.350 3.322 -16.214 1.00 89.44 174 ALA A N 1
ATOM 1337 C CA . ALA A 1 174 ? 18.907 3.120 -16.156 1.00 89.44 174 ALA A CA 1
ATOM 1338 C C . ALA A 1 174 ? 18.540 1.663 -15.832 1.00 89.44 174 ALA A C 1
ATOM 1340 O O . ALA A 1 174 ? 17.690 1.435 -14.972 1.00 89.44 174 ALA A O 1
ATOM 1341 N N . LEU A 1 175 ? 19.212 0.683 -16.446 1.00 88.69 175 LEU A N 1
ATOM 1342 C CA . LEU A 1 175 ? 19.027 -0.739 -16.125 1.00 88.69 175 LEU A CA 1
ATOM 1343 C C . LEU A 1 175 ? 19.389 -1.048 -14.668 1.00 88.69 175 LEU A C 1
ATOM 1345 O O . LEU A 1 175 ? 18.652 -1.754 -13.983 1.00 88.69 175 LEU A O 1
ATOM 1349 N N . GLU A 1 176 ? 20.474 -0.468 -14.158 1.00 90.06 176 GLU A N 1
ATOM 1350 C CA . GLU A 1 176 ? 20.850 -0.608 -12.749 1.00 90.06 176 GLU A CA 1
ATOM 1351 C C . GLU A 1 176 ? 19.781 -0.013 -11.812 1.00 90.06 176 GLU A C 1
ATOM 1353 O O . GLU A 1 176 ? 19.434 -0.606 -10.788 1.00 90.06 176 GLU A O 1
ATOM 1358 N N . ALA A 1 177 ? 19.205 1.141 -12.169 1.00 91.81 177 ALA A N 1
ATOM 1359 C CA . ALA A 1 177 ? 18.105 1.736 -11.411 1.00 91.81 177 ALA A CA 1
ATOM 1360 C C . ALA A 1 177 ? 16.849 0.848 -11.422 1.00 91.81 177 ALA A C 1
ATOM 1362 O O . ALA A 1 177 ? 16.219 0.678 -10.379 1.00 91.81 177 ALA A O 1
ATOM 1363 N N . ILE A 1 178 ? 16.524 0.224 -12.559 1.00 91.75 178 ILE A N 1
ATOM 1364 C CA . ILE A 1 178 ? 15.437 -0.761 -12.662 1.00 91.75 178 ILE A CA 1
ATOM 1365 C C . ILE A 1 178 ? 15.705 -1.959 -11.740 1.00 91.75 178 ILE A C 1
ATOM 1367 O O . ILE A 1 178 ? 14.818 -2.366 -10.989 1.00 91.75 178 ILE A O 1
ATOM 1371 N N . GLN A 1 179 ? 16.922 -2.509 -11.743 1.00 91.56 179 GLN A N 1
ATOM 1372 C CA . GLN A 1 179 ? 17.291 -3.640 -10.884 1.00 91.56 179 GLN A CA 1
ATOM 1373 C C . GLN A 1 179 ? 17.131 -3.303 -9.396 1.00 91.56 179 GLN A C 1
ATOM 1375 O O . GLN A 1 179 ? 16.528 -4.079 -8.646 1.00 91.56 179 GLN A O 1
ATOM 1380 N N . ARG A 1 180 ? 17.605 -2.127 -8.963 1.00 91.88 180 ARG A N 1
ATOM 1381 C CA . ARG A 1 180 ? 17.409 -1.652 -7.583 1.00 91.88 180 ARG A CA 1
ATOM 1382 C C . ARG A 1 180 ? 15.931 -1.496 -7.240 1.00 91.88 180 ARG A C 1
ATOM 1384 O O . ARG A 1 180 ? 15.505 -1.987 -6.197 1.00 91.88 180 ARG A O 1
ATOM 1391 N N . ALA A 1 181 ? 15.144 -0.895 -8.131 1.00 92.81 181 ALA A N 1
ATOM 1392 C CA . ALA A 1 181 ? 13.707 -0.726 -7.945 1.00 92.81 181 ALA A CA 1
ATOM 1393 C C . ALA A 1 181 ? 12.976 -2.066 -7.772 1.00 92.81 181 ALA A C 1
ATOM 1395 O O . ALA A 1 181 ? 12.147 -2.198 -6.875 1.00 92.81 181 ALA A O 1
ATOM 1396 N N . VAL A 1 182 ? 13.317 -3.081 -8.572 1.00 92.94 182 VAL A N 1
ATOM 1397 C CA . VAL A 1 182 ? 12.759 -4.437 -8.437 1.00 92.94 182 VAL A CA 1
ATOM 1398 C C . VAL A 1 182 ? 13.166 -5.082 -7.107 1.00 92.94 182 VAL A C 1
ATOM 1400 O O . VAL A 1 182 ? 12.332 -5.701 -6.448 1.00 92.94 182 VAL A O 1
ATOM 1403 N N . SER A 1 183 ? 14.420 -4.917 -6.677 1.00 92.81 183 SER A N 1
ATOM 1404 C CA . SER A 1 183 ? 14.890 -5.422 -5.379 1.00 92.81 183 SER A CA 1
ATOM 1405 C C . SER A 1 183 ? 14.109 -4.800 -4.216 1.00 92.81 183 SER A C 1
ATOM 1407 O O . SER A 1 183 ? 13.571 -5.520 -3.375 1.00 92.81 183 SER A O 1
ATOM 1409 N N . VAL A 1 184 ? 13.971 -3.469 -4.215 1.00 93.38 184 VAL A N 1
ATOM 1410 C CA . VAL A 1 184 ? 13.202 -2.729 -3.201 1.00 93.38 184 VAL A CA 1
ATOM 1411 C C . VAL A 1 184 ? 11.726 -3.114 -3.237 1.00 93.38 184 VAL A C 1
ATOM 1413 O O . VAL A 1 184 ? 11.131 -3.323 -2.182 1.00 93.38 184 VAL A O 1
ATOM 1416 N N . TYR A 1 185 ? 11.139 -3.264 -4.426 1.00 93.69 185 TYR A N 1
ATOM 1417 C CA . TYR A 1 185 ? 9.753 -3.703 -4.578 1.00 93.69 185 TYR A CA 1
ATOM 1418 C C . TYR A 1 185 ? 9.521 -5.070 -3.928 1.00 93.69 185 TYR A C 1
ATOM 1420 O O . TYR A 1 185 ? 8.598 -5.226 -3.131 1.00 93.69 185 TYR A O 1
ATOM 1428 N N . ASN A 1 186 ? 10.381 -6.049 -4.218 1.00 92.06 186 ASN A N 1
ATOM 1429 C CA . ASN A 1 186 ? 10.255 -7.398 -3.672 1.00 92.06 186 ASN A CA 1
ATOM 1430 C C . ASN A 1 186 ? 10.460 -7.419 -2.152 1.00 92.06 186 ASN A C 1
ATOM 1432 O O . ASN A 1 186 ? 9.694 -8.065 -1.437 1.00 92.06 186 ASN A O 1
ATOM 1436 N N . GLU A 1 187 ? 11.455 -6.687 -1.645 1.00 92.06 187 GLU A N 1
ATOM 1437 C CA . GLU A 1 187 ? 11.716 -6.585 -0.207 1.00 92.06 187 GLU A CA 1
ATOM 1438 C C . GLU A 1 187 ? 10.531 -5.950 0.538 1.00 92.06 187 GLU A C 1
ATOM 1440 O O . GLU A 1 187 ? 10.058 -6.484 1.548 1.00 92.06 187 GLU A O 1
ATOM 1445 N N . VAL A 1 188 ? 10.020 -4.821 0.033 1.00 91.88 188 VAL A N 1
ATOM 1446 C CA . VAL A 1 188 ? 8.888 -4.116 0.644 1.00 91.88 188 VAL A CA 1
ATOM 1447 C C . VAL A 1 188 ? 7.604 -4.933 0.524 1.00 91.88 188 VAL A C 1
ATOM 1449 O O . VAL A 1 188 ? 6.862 -5.040 1.500 1.00 91.88 188 VAL A O 1
ATOM 1452 N N . GLY A 1 189 ? 7.351 -5.558 -0.624 1.00 90.81 189 GLY A N 1
ATOM 1453 C CA . GLY A 1 189 ? 6.183 -6.411 -0.832 1.00 90.81 189 GLY A CA 1
ATOM 1454 C C . GLY A 1 189 ? 6.146 -7.592 0.135 1.00 90.81 189 GLY A C 1
ATOM 1455 O O . GLY A 1 189 ? 5.156 -7.781 0.845 1.00 90.81 189 GLY A O 1
ATOM 1456 N N . GLN A 1 190 ? 7.251 -8.332 0.256 1.00 88.88 190 GLN A N 1
ATOM 1457 C CA . GLN A 1 190 ? 7.343 -9.485 1.159 1.00 88.88 190 GLN A CA 1
ATOM 1458 C C . GLN A 1 190 ? 7.166 -9.096 2.626 1.00 88.88 190 GLN A C 1
ATOM 1460 O O . GLN A 1 190 ? 6.440 -9.762 3.372 1.00 88.88 190 GLN A O 1
ATOM 1465 N N . ARG A 1 191 ? 7.813 -8.012 3.060 1.00 88.06 191 ARG A N 1
ATOM 1466 C CA . ARG A 1 191 ? 7.743 -7.578 4.458 1.00 88.06 191 ARG A CA 1
ATOM 1467 C C . ARG A 1 191 ? 6.412 -6.907 4.799 1.00 88.06 191 ARG A C 1
ATOM 1469 O O . ARG A 1 191 ? 5.915 -7.094 5.904 1.00 88.06 191 ARG A O 1
ATOM 1476 N N . THR A 1 192 ? 5.774 -6.223 3.853 1.00 88.62 192 THR A N 1
ATOM 1477 C CA . THR A 1 192 ? 4.390 -5.755 4.028 1.00 88.62 192 THR A CA 1
ATOM 1478 C C . THR A 1 192 ? 3.444 -6.946 4.172 1.00 88.62 192 THR A C 1
ATOM 1480 O O . THR A 1 192 ? 2.692 -7.020 5.139 1.00 88.62 192 THR A O 1
ATOM 1483 N N . GLN A 1 193 ? 3.537 -7.947 3.293 1.00 86.56 193 GLN A N 1
ATOM 1484 C CA . GLN A 1 193 ? 2.698 -9.146 3.373 1.00 86.56 193 GLN A CA 1
ATOM 1485 C C . GLN A 1 193 ? 2.867 -9.906 4.700 1.00 86.56 193 GLN A C 1
ATOM 1487 O O . GLN A 1 193 ? 1.891 -10.413 5.255 1.00 86.56 193 GLN A O 1
ATOM 1492 N N . SER A 1 194 ? 4.085 -9.971 5.246 1.00 84.75 194 SER A N 1
ATOM 1493 C CA . SER A 1 194 ? 4.337 -10.652 6.522 1.00 84.75 194 SER A CA 1
ATOM 1494 C C . SER A 1 194 ? 3.762 -9.913 7.737 1.00 84.75 194 SER A C 1
ATOM 1496 O O . SER A 1 194 ? 3.421 -10.568 8.726 1.00 84.75 194 SER A O 1
ATOM 1498 N N . LEU A 1 195 ? 3.605 -8.587 7.657 1.00 82.12 195 LEU A N 1
ATOM 1499 C CA . LEU A 1 195 ? 3.030 -7.742 8.711 1.00 82.12 195 LEU A CA 1
ATOM 1500 C C . LEU A 1 195 ? 1.502 -7.634 8.645 1.00 82.12 195 LEU A C 1
ATOM 1502 O O . LEU A 1 195 ? 0.863 -7.368 9.667 1.00 82.12 195 LEU A O 1
ATOM 1506 N N . VAL A 1 196 ? 0.911 -7.845 7.467 1.00 78.62 196 VAL A N 1
ATOM 1507 C CA . VAL A 1 196 ? -0.530 -7.666 7.225 1.00 78.62 196 VAL A CA 1
ATOM 1508 C C . VAL A 1 196 ? -1.234 -8.994 6.894 1.00 78.62 196 VAL A C 1
ATOM 1510 O O . VAL A 1 196 ? -2.206 -9.015 6.156 1.00 78.62 196 VAL A O 1
ATOM 1513 N N . LYS A 1 197 ? -0.786 -10.122 7.469 1.00 69.50 197 LYS A N 1
ATOM 1514 C CA . LYS A 1 197 ? -1.284 -11.493 7.178 1.00 69.50 197 LYS A CA 1
ATOM 1515 C C . LYS A 1 197 ? -2.812 -11.677 7.160 1.00 69.50 197 LYS A C 1
ATOM 1517 O O . LYS A 1 197 ? -3.290 -12.630 6.555 1.00 69.50 197 LYS A O 1
ATOM 1522 N N . GLU A 1 198 ? -3.557 -10.823 7.859 1.00 65.19 198 GLU A N 1
ATOM 1523 C CA . GLU A 1 198 ? -5.019 -10.897 7.980 1.00 65.19 198 GLU A CA 1
ATOM 1524 C C . GLU A 1 198 ? -5.773 -10.066 6.925 1.00 65.19 198 GLU A C 1
ATOM 1526 O O . GLU A 1 198 ? -6.961 -10.303 6.713 1.00 65.19 198 GLU A O 1
ATOM 1531 N N . VAL A 1 199 ? -5.110 -9.123 6.244 1.00 66.75 199 VAL A N 1
ATOM 1532 C CA . VAL A 1 199 ? -5.721 -8.266 5.214 1.00 66.75 199 VAL A CA 1
ATOM 1533 C C . VAL A 1 199 ? -5.167 -8.671 3.846 1.00 66.75 199 VAL A C 1
ATOM 1535 O O . VAL A 1 199 ? -3.960 -8.888 3.711 1.00 66.75 199 VAL A O 1
ATOM 1538 N N . PRO A 1 200 ? -6.010 -8.787 2.808 1.00 65.44 200 PRO A N 1
ATOM 1539 C CA . PRO A 1 200 ? -5.538 -9.085 1.464 1.00 65.44 200 PRO A CA 1
ATOM 1540 C C . PRO A 1 200 ? -4.652 -7.945 0.941 1.00 65.44 200 PRO A C 1
ATOM 1542 O O . PRO A 1 200 ? -5.139 -6.912 0.496 1.00 65.44 200 PRO A O 1
ATOM 1545 N N . PHE A 1 201 ? -3.339 -8.160 0.978 1.00 81.06 201 PHE A N 1
ATOM 1546 C CA . PHE A 1 201 ? -2.337 -7.314 0.340 1.00 81.06 201 PHE A CA 1
ATOM 1547 C C . PHE A 1 201 ? -1.844 -8.004 -0.936 1.00 81.06 201 PHE A C 1
ATOM 1549 O O . PHE A 1 201 ? -1.312 -9.116 -0.882 1.00 81.06 201 PHE A O 1
ATOM 1556 N N . SER A 1 202 ? -2.055 -7.362 -2.085 1.00 74.88 202 SER A N 1
ATOM 1557 C CA . SER A 1 202 ? -1.650 -7.881 -3.392 1.00 74.88 202 SER A CA 1
ATOM 1558 C C . SER A 1 202 ? -0.414 -7.139 -3.891 1.00 74.88 202 SER A C 1
ATOM 1560 O O . SER A 1 202 ? -0.394 -5.912 -3.913 1.00 74.88 202 SER A O 1
ATOM 1562 N N . TYR A 1 203 ? 0.610 -7.890 -4.287 1.00 84.19 203 TYR A N 1
ATOM 1563 C CA . TYR A 1 203 ? 1.776 -7.395 -5.016 1.00 84.19 203 TYR A CA 1
ATOM 1564 C C . TYR A 1 203 ? 2.299 -8.508 -5.933 1.00 84.19 203 TYR A C 1
ATOM 1566 O O . TYR A 1 203 ? 1.991 -9.688 -5.726 1.00 84.19 203 TYR A O 1
ATOM 1574 N N . ASP A 1 204 ? 3.078 -8.150 -6.951 1.00 81.62 204 ASP A N 1
ATOM 1575 C CA . ASP A 1 204 ? 3.633 -9.116 -7.897 1.00 81.62 204 ASP A CA 1
ATOM 1576 C C . ASP A 1 204 ? 4.853 -9.841 -7.308 1.00 81.62 204 ASP A C 1
ATOM 1578 O O . ASP A 1 204 ? 5.964 -9.318 -7.251 1.00 81.62 204 ASP A O 1
ATOM 1582 N N . LEU A 1 205 ? 4.650 -11.097 -6.910 1.00 72.25 205 LEU A N 1
ATOM 1583 C CA . LEU A 1 205 ? 5.690 -11.987 -6.381 1.00 72.25 205 LEU A CA 1
ATOM 1584 C C . LEU A 1 205 ? 6.801 -12.317 -7.391 1.00 72.25 205 LEU A C 1
ATOM 1586 O O . LEU A 1 205 ? 7.853 -12.823 -7.001 1.00 72.25 205 LEU A O 1
ATOM 1590 N N . ASN A 1 206 ? 6.564 -12.092 -8.683 1.00 74.56 206 ASN A N 1
ATOM 1591 C CA . ASN A 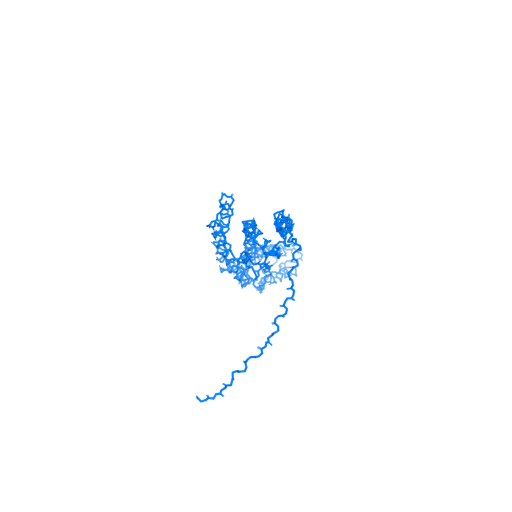1 206 ? 7.468 -12.469 -9.762 1.00 74.56 206 ASN A CA 1
ATOM 1592 C C . ASN A 1 206 ? 8.042 -11.262 -10.505 1.00 74.56 206 ASN A C 1
ATOM 1594 O O . ASN A 1 206 ? 8.568 -11.447 -11.608 1.00 74.56 206 ASN A O 1
ATOM 1598 N N . MET A 1 207 ? 7.991 -10.059 -9.923 1.00 77.62 207 MET A N 1
ATOM 1599 C CA . MET A 1 207 ? 8.530 -8.884 -10.592 1.00 77.62 207 MET A CA 1
ATOM 1600 C C . MET A 1 207 ? 10.035 -9.045 -10.840 1.00 77.62 207 MET A C 1
ATOM 1602 O O . MET A 1 207 ? 10.829 -9.310 -9.932 1.00 77.62 207 MET A O 1
ATOM 1606 N N . ARG A 1 208 ? 10.418 -8.910 -12.111 1.00 80.81 208 ARG A N 1
ATOM 1607 C CA . ARG A 1 208 ? 11.785 -9.072 -12.619 1.00 80.81 208 ARG A CA 1
ATOM 1608 C C . ARG A 1 208 ? 12.125 -7.946 -13.582 1.00 80.81 208 ARG A C 1
ATOM 1610 O O . ARG A 1 208 ? 11.235 -7.226 -14.041 1.00 80.81 208 ARG A O 1
ATOM 1617 N N . VAL A 1 209 ? 13.417 -7.838 -13.871 1.00 76.12 209 VAL A N 1
ATOM 1618 C CA . VAL A 1 209 ? 13.920 -7.003 -14.957 1.00 76.12 209 VAL A CA 1
ATOM 1619 C C . VAL A 1 209 ? 13.675 -7.717 -16.280 1.00 76.12 209 VAL A C 1
ATOM 1621 O O . VAL A 1 209 ? 14.062 -8.873 -16.458 1.00 76.12 209 VAL A O 1
ATOM 1624 N N . GLU A 1 210 ? 12.983 -7.049 -17.189 1.00 74.44 210 GLU A N 1
ATOM 1625 C CA . GLU A 1 210 ? 12.611 -7.575 -18.504 1.00 74.44 210 GLU A CA 1
ATOM 1626 C C . GLU A 1 210 ? 13.741 -7.347 -19.510 1.00 74.44 210 GLU A C 1
ATOM 1628 O O . GLU A 1 210 ? 14.037 -8.208 -20.345 1.00 74.44 210 GLU A O 1
ATOM 1633 N N . ASN A 1 211 ? 14.459 -6.234 -19.369 1.00 68.38 211 ASN A N 1
ATOM 1634 C CA . ASN A 1 211 ? 15.498 -5.847 -20.311 1.00 68.38 211 ASN A CA 1
ATOM 1635 C C . ASN A 1 211 ? 16.828 -6.619 -20.188 1.00 68.38 211 ASN A C 1
ATOM 1637 O O . ASN A 1 211 ? 17.636 -6.573 -21.116 1.00 68.38 211 ASN A O 1
ATOM 1641 N N . ASP A 1 212 ? 17.025 -7.440 -19.149 1.00 61.66 212 ASP A N 1
ATOM 1642 C CA . ASP A 1 212 ? 18.189 -8.344 -19.022 1.00 61.66 212 ASP A CA 1
ATOM 1643 C C . ASP A 1 212 ? 18.250 -9.409 -20.149 1.00 61.66 212 ASP A C 1
ATOM 1645 O O . ASP A 1 212 ? 19.258 -10.099 -20.333 1.00 61.66 212 ASP A O 1
ATOM 1649 N N . ALA A 1 213 ? 17.164 -9.579 -20.914 1.00 59.78 213 ALA A N 1
ATOM 1650 C CA . ALA A 1 213 ? 17.064 -10.524 -22.026 1.00 59.78 213 ALA A CA 1
ATOM 1651 C C . ALA A 1 213 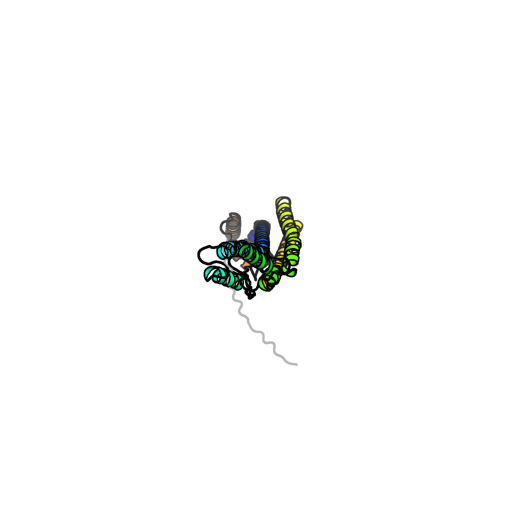? 17.104 -9.874 -23.425 1.00 59.78 213 ALA A C 1
ATOM 1653 O O . ALA A 1 213 ? 16.965 -10.602 -24.420 1.00 59.78 213 ALA A O 1
ATOM 1654 N N . ILE A 1 214 ? 17.306 -8.551 -23.534 1.00 65.44 214 ILE A N 1
ATOM 1655 C CA . ILE A 1 214 ? 17.433 -7.868 -24.834 1.00 65.44 214 ILE A CA 1
ATOM 1656 C C . ILE A 1 214 ? 18.562 -8.513 -25.658 1.00 65.44 214 ILE A C 1
ATOM 1658 O O . ILE A 1 214 ? 19.631 -8.844 -25.149 1.00 65.44 214 ILE A O 1
ATOM 1662 N N . GLY A 1 215 ? 18.307 -8.743 -26.950 1.00 58.28 215 GLY A N 1
ATOM 1663 C CA . GLY A 1 215 ? 19.245 -9.396 -27.868 1.00 58.28 215 GLY A CA 1
ATOM 1664 C C . GLY A 1 215 ? 19.062 -10.911 -28.014 1.00 58.28 215 GLY A C 1
ATOM 1665 O O . GLY A 1 215 ? 19.596 -11.492 -28.965 1.00 58.28 215 GLY A O 1
ATOM 1666 N N . LYS A 1 216 ? 18.269 -11.569 -27.154 1.00 77.50 216 LYS A N 1
ATOM 1667 C CA . LYS A 1 216 ? 17.848 -12.964 -27.375 1.00 77.50 216 LYS A CA 1
ATOM 1668 C C . LYS A 1 216 ? 16.688 -13.007 -28.365 1.00 77.50 216 LYS A C 1
ATOM 1670 O O . LYS A 1 216 ? 15.644 -12.412 -28.129 1.00 77.50 216 LYS A O 1
ATOM 1675 N N . ILE A 1 217 ? 16.828 -13.809 -29.420 1.00 68.44 217 ILE A N 1
ATOM 1676 C CA . ILE A 1 217 ? 15.828 -13.938 -30.494 1.00 68.44 217 ILE A CA 1
ATOM 1677 C C . ILE A 1 217 ? 14.424 -14.252 -29.941 1.00 68.44 217 ILE A C 1
ATOM 1679 O O . ILE A 1 217 ? 13.451 -13.619 -30.340 1.00 68.44 217 ILE A O 1
ATOM 1683 N N . SER A 1 218 ? 14.306 -15.181 -28.986 1.00 70.94 218 SER A N 1
ATOM 1684 C CA . SER A 1 218 ? 13.021 -15.534 -28.360 1.00 70.94 218 SER A CA 1
ATOM 1685 C C . SER A 1 218 ? 12.393 -14.382 -27.568 1.00 70.94 218 SER A C 1
ATOM 1687 O O . SER A 1 218 ? 11.173 -14.223 -27.584 1.00 70.94 218 SER A O 1
ATOM 1689 N N . HIS A 1 219 ? 13.215 -13.565 -26.905 1.00 75.38 219 HIS A N 1
ATOM 1690 C CA . HIS A 1 219 ? 12.763 -12.376 -26.189 1.00 75.38 219 HIS A CA 1
ATOM 1691 C C . HIS A 1 219 ? 12.301 -11.294 -27.164 1.00 75.38 219 HIS A C 1
ATOM 1693 O O . HIS A 1 219 ? 11.235 -10.720 -26.978 1.00 75.38 219 HIS A O 1
ATOM 1699 N N . THR A 1 220 ? 13.041 -11.089 -28.251 1.00 75.38 220 THR A N 1
ATOM 1700 C CA . THR A 1 220 ? 12.706 -10.119 -29.295 1.00 75.38 220 THR A CA 1
ATOM 1701 C C . THR A 1 220 ? 11.364 -10.413 -29.948 1.00 75.38 220 THR A C 1
ATOM 1703 O O . THR A 1 220 ? 10.560 -9.502 -30.088 1.00 75.38 220 THR A O 1
ATOM 1706 N N . TYR A 1 221 ? 11.054 -11.668 -30.283 1.00 76.19 221 TYR A N 1
ATOM 1707 C CA . TYR A 1 221 ? 9.727 -11.995 -30.819 1.00 76.19 221 TYR A CA 1
ATOM 1708 C C . TYR A 1 221 ? 8.607 -11.820 -29.792 1.00 76.19 221 TYR A C 1
ATOM 1710 O O . TYR A 1 221 ? 7.539 -11.322 -30.140 1.00 76.19 221 TYR A O 1
ATOM 1718 N N . ARG A 1 222 ? 8.839 -12.203 -28.530 1.00 79.25 222 ARG A N 1
ATOM 1719 C CA . ARG A 1 222 ? 7.849 -12.027 -27.457 1.00 79.25 222 ARG A CA 1
ATOM 1720 C C . ARG A 1 222 ? 7.576 -10.547 -27.186 1.00 79.25 222 ARG A C 1
ATOM 1722 O O . ARG A 1 222 ? 6.419 -10.156 -27.086 1.00 79.25 222 ARG A O 1
ATOM 1729 N N . SER A 1 223 ? 8.633 -9.744 -27.113 1.00 75.62 223 SER A N 1
ATOM 1730 C CA . SER A 1 223 ? 8.566 -8.294 -26.956 1.00 75.62 223 SER A CA 1
ATOM 1731 C C . SER A 1 223 ? 7.886 -7.658 -28.170 1.00 75.62 223 SER A C 1
ATOM 1733 O O . SER A 1 223 ? 6.891 -6.968 -28.001 1.00 75.62 223 SER A O 1
ATOM 1735 N N . ALA A 1 224 ? 8.302 -7.975 -29.397 1.00 73.69 224 ALA A N 1
ATOM 1736 C CA . ALA A 1 224 ? 7.683 -7.434 -30.608 1.00 73.69 224 ALA A CA 1
ATOM 1737 C C . ALA A 1 224 ? 6.186 -7.765 -30.715 1.00 73.69 224 ALA A C 1
ATOM 1739 O O . ALA A 1 224 ? 5.402 -6.924 -31.141 1.00 73.69 224 ALA A O 1
ATOM 1740 N N . GLY A 1 225 ? 5.782 -8.971 -30.300 1.00 78.12 225 GLY A N 1
ATOM 1741 C CA . GLY A 1 225 ? 4.377 -9.378 -30.249 1.00 78.12 225 GLY A CA 1
ATOM 1742 C C . GLY A 1 225 ? 3.550 -8.613 -29.209 1.00 78.12 225 GLY A C 1
ATOM 1743 O O . GLY A 1 225 ? 2.379 -8.338 -29.452 1.00 78.12 225 GLY A O 1
ATOM 1744 N N . ALA A 1 226 ? 4.148 -8.239 -28.076 1.00 75.69 226 ALA A N 1
ATOM 1745 C CA . ALA A 1 226 ? 3.497 -7.401 -27.068 1.00 75.69 226 ALA A CA 1
ATOM 1746 C C . ALA A 1 226 ? 3.398 -5.926 -27.504 1.00 75.69 226 ALA A C 1
ATOM 1748 O O . ALA A 1 226 ? 2.436 -5.250 -27.156 1.00 75.69 226 ALA A O 1
ATOM 1749 N N . HIS A 1 227 ? 4.342 -5.458 -28.327 1.00 77.31 227 HIS A N 1
ATOM 1750 C CA . HIS A 1 227 ? 4.472 -4.059 -28.751 1.00 77.31 227 HIS A CA 1
ATOM 1751 C C . HIS A 1 227 ? 4.076 -3.838 -30.223 1.00 77.31 227 HIS A C 1
ATOM 1753 O O . HIS A 1 227 ? 4.578 -2.923 -30.870 1.00 77.31 227 HIS A O 1
ATOM 1759 N N . LEU A 1 228 ? 3.156 -4.640 -30.780 1.00 75.88 228 LEU A N 1
ATOM 1760 C CA . LEU A 1 228 ? 2.706 -4.516 -32.182 1.00 75.88 228 LEU A CA 1
ATOM 1761 C C . LEU A 1 228 ? 2.092 -3.145 -32.522 1.00 75.88 228 LEU A C 1
ATOM 1763 O O . LEU A 1 228 ? 2.006 -2.781 -33.697 1.00 75.88 228 LEU A O 1
ATOM 1767 N N . SER A 1 229 ? 1.660 -2.386 -31.513 1.00 74.75 229 SER A N 1
ATOM 1768 C CA . SER A 1 229 ? 1.181 -1.009 -31.655 1.00 74.75 229 SER A CA 1
ATOM 1769 C C . SER A 1 229 ? 2.301 0.009 -31.887 1.00 74.75 229 SER A C 1
ATOM 1771 O O . SER A 1 229 ? 2.026 1.092 -32.402 1.00 74.75 229 SER A O 1
ATOM 1773 N N . HIS A 1 230 ? 3.554 -0.309 -31.546 1.00 76.44 230 HIS A N 1
ATOM 1774 C CA . HIS A 1 230 ? 4.687 0.579 -31.791 1.00 76.44 230 HIS A CA 1
ATOM 1775 C C . HIS A 1 230 ? 5.094 0.521 -33.261 1.00 76.44 230 HIS A C 1
ATOM 1777 O O . HIS A 1 230 ? 5.455 -0.525 -33.806 1.00 76.44 230 HIS A O 1
ATOM 1783 N N . TRP A 1 231 ? 5.080 1.680 -33.917 1.00 78.75 231 TRP A N 1
ATOM 1784 C CA . TRP A 1 231 ? 5.417 1.788 -35.337 1.00 78.75 231 TRP A CA 1
ATOM 1785 C C . TRP A 1 231 ? 6.851 1.300 -35.638 1.00 78.75 231 TRP A C 1
ATOM 1787 O O . TRP A 1 231 ? 7.096 0.728 -36.700 1.00 78.75 231 TRP A O 1
ATOM 1797 N N . GLY A 1 232 ? 7.776 1.444 -34.678 1.00 77.75 232 GLY A N 1
ATOM 1798 C CA . GLY A 1 232 ? 9.165 0.984 -34.774 1.00 77.75 232 GLY A CA 1
ATOM 1799 C C . GLY A 1 232 ? 9.308 -0.525 -34.991 1.00 77.75 232 GLY A C 1
ATOM 1800 O O . GLY A 1 232 ? 10.205 -0.963 -35.718 1.00 77.75 232 GLY A O 1
ATOM 1801 N N . VAL A 1 233 ? 8.374 -1.328 -34.465 1.00 80.56 233 VAL A N 1
ATOM 1802 C CA . VAL A 1 233 ? 8.341 -2.783 -34.689 1.00 80.56 233 VAL A CA 1
ATOM 1803 C C . VAL A 1 233 ? 8.129 -3.089 -36.169 1.00 80.56 233 VAL A C 1
ATOM 1805 O O . VAL A 1 233 ? 8.846 -3.912 -36.739 1.00 80.56 233 VAL A O 1
ATOM 1808 N N . TRP A 1 234 ? 7.210 -2.373 -36.820 1.00 82.81 234 TRP A N 1
ATOM 1809 C CA . TRP A 1 234 ? 6.912 -2.542 -38.242 1.00 82.81 234 TRP A CA 1
ATOM 1810 C C . TRP A 1 234 ? 8.069 -2.117 -39.141 1.00 82.81 234 TRP A C 1
ATOM 1812 O O . TRP A 1 234 ? 8.342 -2.803 -40.126 1.00 82.81 234 TRP A O 1
ATOM 1822 N N . ILE A 1 235 ? 8.809 -1.060 -38.782 1.00 82.75 235 ILE A N 1
ATOM 1823 C CA . ILE A 1 235 ? 10.049 -0.701 -39.490 1.00 82.75 235 ILE A CA 1
ATOM 1824 C C . ILE A 1 235 ? 11.059 -1.837 -39.388 1.00 82.75 235 ILE A C 1
ATOM 1826 O O . ILE A 1 235 ? 11.647 -2.220 -40.395 1.00 82.75 235 ILE A O 1
ATOM 1830 N N . CYS A 1 236 ? 11.271 -2.385 -38.189 1.00 82.38 236 CYS A N 1
ATOM 1831 C CA . CYS A 1 236 ? 12.250 -3.447 -37.977 1.00 82.38 236 CYS A CA 1
ATOM 1832 C C . CYS A 1 236 ? 11.883 -4.705 -38.772 1.00 82.38 236 CYS A C 1
ATOM 1834 O O . CYS A 1 236 ? 12.759 -5.309 -39.393 1.00 82.38 236 CYS A O 1
ATOM 1836 N N . VAL A 1 237 ? 10.594 -5.073 -38.800 1.00 84.06 237 VAL A N 1
ATOM 1837 C CA . VAL A 1 237 ? 10.073 -6.171 -39.630 1.00 84.06 237 VAL A CA 1
ATOM 1838 C C . VAL A 1 237 ? 10.313 -5.878 -41.110 1.00 84.06 237 VAL A C 1
ATOM 1840 O O . VAL A 1 237 ? 10.881 -6.713 -41.811 1.00 84.06 237 VAL A O 1
ATOM 1843 N N . PHE A 1 238 ? 9.930 -4.692 -41.586 1.00 84.56 238 PHE A N 1
ATOM 1844 C CA . PHE A 1 238 ? 10.075 -4.305 -42.987 1.00 84.56 238 PHE A CA 1
ATOM 1845 C C . PHE A 1 238 ? 11.541 -4.269 -43.428 1.00 84.56 238 PHE A C 1
ATOM 1847 O O . PHE A 1 238 ? 11.870 -4.812 -44.476 1.00 84.56 238 PHE A O 1
ATOM 1854 N N . LEU A 1 239 ? 12.437 -3.697 -42.622 1.00 84.25 239 LEU A N 1
ATOM 1855 C CA . LEU A 1 239 ? 13.865 -3.590 -42.923 1.00 84.25 239 LEU A CA 1
ATOM 1856 C C . LEU A 1 239 ? 14.545 -4.966 -42.940 1.00 84.25 239 LEU A C 1
ATOM 1858 O O . LEU A 1 239 ? 15.355 -5.247 -43.825 1.00 84.25 239 LEU A O 1
ATOM 1862 N N . ALA A 1 240 ? 14.187 -5.845 -41.997 1.00 85.62 240 ALA A N 1
ATOM 1863 C CA . ALA A 1 240 ? 14.678 -7.219 -41.975 1.00 85.62 240 ALA A CA 1
ATOM 1864 C C . ALA A 1 240 ? 14.205 -8.010 -43.204 1.00 85.62 240 ALA A C 1
ATOM 1866 O O . ALA A 1 240 ? 15.018 -8.692 -43.823 1.00 85.62 240 ALA A O 1
ATOM 1867 N N . LEU A 1 241 ? 12.931 -7.878 -43.596 1.00 84.81 241 LEU A N 1
ATOM 1868 C CA . LEU A 1 241 ? 12.380 -8.500 -44.808 1.00 84.81 241 LEU A CA 1
ATOM 1869 C C . LEU A 1 241 ? 13.006 -7.933 -46.083 1.00 84.81 241 LEU A C 1
ATOM 1871 O O . LEU A 1 241 ? 13.364 -8.687 -46.984 1.00 84.81 241 LEU A O 1
ATOM 1875 N N . ALA A 1 242 ? 13.159 -6.611 -46.158 1.00 84.31 242 ALA A N 1
ATOM 1876 C CA . ALA A 1 242 ? 13.719 -5.931 -47.314 1.00 84.31 242 ALA A CA 1
ATOM 1877 C C . ALA A 1 242 ? 15.156 -6.388 -47.569 1.00 84.31 242 ALA A C 1
ATOM 1879 O O . ALA A 1 242 ? 15.487 -6.729 -48.695 1.00 84.31 242 ALA A O 1
ATOM 1880 N N . ILE A 1 243 ? 16.004 -6.472 -46.543 1.00 83.12 243 ILE A N 1
ATOM 1881 C CA . ILE A 1 243 ? 17.391 -6.929 -46.711 1.00 83.12 243 ILE A CA 1
ATOM 1882 C C . ILE A 1 243 ? 17.449 -8.418 -47.071 1.00 83.12 243 ILE A C 1
ATOM 1884 O O . ILE A 1 243 ? 18.214 -8.791 -47.961 1.00 83.12 243 ILE A O 1
ATOM 1888 N N . ASP A 1 244 ? 16.624 -9.254 -46.434 1.00 83.44 244 ASP A N 1
ATOM 1889 C CA . ASP A 1 244 ? 16.569 -10.696 -46.719 1.00 83.44 244 ASP A CA 1
ATOM 1890 C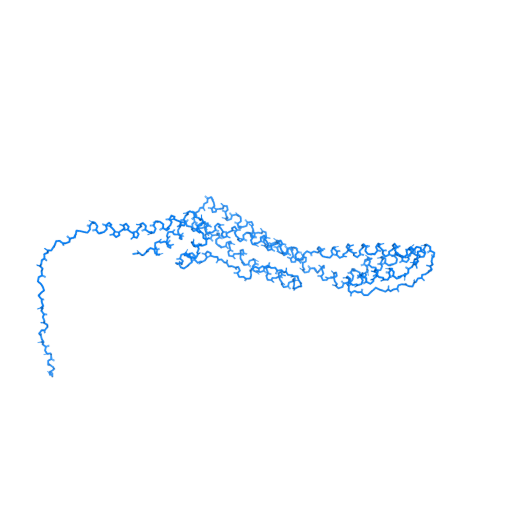 C . ASP A 1 244 ? 16.066 -10.988 -48.149 1.00 83.44 244 ASP A C 1
ATOM 1892 O O . ASP A 1 244 ? 16.448 -11.993 -48.740 1.00 83.44 244 ASP A O 1
ATOM 1896 N N . LEU A 1 245 ? 15.276 -10.087 -48.751 1.00 82.06 245 LEU A N 1
ATOM 1897 C CA . LEU A 1 245 ? 14.766 -10.199 -50.126 1.00 82.06 245 LEU A CA 1
ATOM 1898 C C . LEU A 1 245 ? 15.673 -9.524 -51.175 1.00 82.06 245 LEU A C 1
ATOM 1900 O O . LEU A 1 245 ? 15.942 -10.088 -52.237 1.00 82.06 245 LEU A O 1
ATOM 1904 N N . ILE A 1 246 ? 16.137 -8.303 -50.895 1.00 80.25 246 ILE A N 1
ATOM 1905 C CA . ILE A 1 246 ? 16.875 -7.453 -51.841 1.00 80.25 246 ILE A CA 1
ATOM 1906 C C . ILE A 1 246 ? 18.288 -7.992 -52.061 1.00 80.25 246 ILE A C 1
ATOM 1908 O O . ILE A 1 246 ? 18.759 -7.989 -53.197 1.00 80.25 246 ILE A O 1
ATOM 1912 N N . VAL A 1 247 ? 18.968 -8.489 -51.020 1.00 78.00 247 VAL A N 1
ATOM 1913 C CA . VAL A 1 247 ? 20.351 -8.980 -51.146 1.00 78.00 247 VAL A CA 1
ATOM 1914 C C . VAL A 1 247 ? 20.439 -10.211 -52.064 1.00 78.00 247 VAL A C 1
ATOM 1916 O O . VAL A 1 247 ? 21.237 -10.171 -53.004 1.00 78.00 247 VAL A O 1
ATOM 1919 N N . PRO A 1 248 ? 19.615 -11.269 -51.907 1.00 77.62 248 PRO A N 1
ATOM 1920 C CA . PRO A 1 248 ? 19.603 -12.385 -52.856 1.00 77.62 248 PRO A CA 1
ATOM 1921 C C . PRO A 1 248 ? 19.185 -11.972 -54.269 1.00 77.62 248 PRO A C 1
ATOM 1923 O O . PRO A 1 248 ? 19.749 -12.475 -55.239 1.00 77.62 248 PRO A O 1
ATOM 1926 N N . MET A 1 249 ? 18.238 -11.035 -54.400 1.00 79.19 249 MET A N 1
ATOM 1927 C CA . MET A 1 249 ? 17.801 -10.519 -55.700 1.00 79.19 249 MET A CA 1
ATOM 1928 C C . MET A 1 249 ? 18.940 -9.789 -56.427 1.00 79.19 249 MET A C 1
ATOM 1930 O O . MET A 1 249 ? 19.197 -10.066 -57.596 1.00 79.19 249 MET A O 1
ATOM 1934 N N . PHE A 1 250 ? 19.681 -8.919 -55.738 1.00 80.12 250 PHE A N 1
ATOM 1935 C CA . PHE A 1 250 ? 20.843 -8.233 -56.309 1.00 80.12 250 PHE A CA 1
ATOM 1936 C C . PHE A 1 250 ? 21.965 -9.201 -56.686 1.00 80.12 250 PHE A C 1
ATOM 1938 O O . PHE A 1 250 ? 22.522 -9.081 -57.775 1.00 80.12 250 PHE A O 1
ATOM 1945 N N . VAL A 1 251 ? 22.274 -10.187 -55.837 1.00 78.56 251 VAL A N 1
ATOM 1946 C CA . VAL A 1 251 ? 23.261 -11.232 -56.163 1.00 78.56 251 VAL A CA 1
ATOM 1947 C C . VAL A 1 251 ? 22.820 -12.019 -57.396 1.00 78.56 251 VAL A C 1
ATOM 1949 O O . VAL A 1 251 ? 23.634 -12.272 -58.278 1.00 78.56 251 VAL A O 1
ATOM 1952 N N . PHE A 1 252 ? 21.539 -12.359 -57.514 1.00 79.38 252 PHE A N 1
ATOM 1953 C CA . PHE A 1 252 ? 21.004 -13.060 -58.680 1.00 79.38 252 PHE A CA 1
ATOM 1954 C C . PHE A 1 252 ? 21.116 -12.251 -59.982 1.00 79.38 252 PHE A C 1
ATOM 1956 O O . PHE A 1 252 ? 21.407 -12.828 -61.027 1.00 79.38 252 PHE A O 1
ATOM 1963 N N . PHE A 1 253 ? 20.914 -10.931 -59.932 1.00 78.31 253 PHE A N 1
ATOM 1964 C CA . PHE A 1 253 ? 21.049 -10.062 -61.107 1.00 78.31 253 PHE A CA 1
ATOM 1965 C C . PHE A 1 253 ? 22.506 -9.733 -61.467 1.00 78.31 253 PHE A C 1
ATOM 1967 O O . PHE A 1 253 ? 22.815 -9.595 -62.648 1.00 78.31 253 PHE A O 1
ATOM 1974 N N . LEU A 1 254 ? 23.396 -9.606 -60.477 1.00 74.06 254 LEU A N 1
ATOM 1975 C CA . LEU A 1 254 ? 24.804 -9.235 -60.679 1.00 74.06 254 LEU A CA 1
ATOM 1976 C C . LEU A 1 254 ? 25.738 -10.430 -60.880 1.00 74.06 254 LEU A C 1
ATOM 1978 O O . LEU A 1 254 ? 26.844 -10.246 -61.383 1.00 74.06 254 LEU A O 1
ATOM 1982 N N . THR A 1 255 ? 25.327 -11.645 -60.507 1.00 69.81 255 THR A N 1
ATOM 1983 C CA . THR A 1 255 ? 26.102 -12.845 -60.830 1.00 69.81 255 THR A CA 1
ATOM 1984 C C . THR A 1 255 ? 25.875 -13.157 -62.307 1.00 69.81 255 THR A C 1
ATOM 1986 O O . THR A 1 255 ? 24.752 -13.516 -62.675 1.00 69.81 255 THR A O 1
ATOM 1989 N N . PRO A 1 256 ? 26.894 -13.043 -63.181 1.00 59.84 256 PRO A N 1
ATOM 1990 C CA . PRO A 1 256 ? 26.739 -13.462 -64.561 1.00 59.84 256 PRO A CA 1
ATOM 1991 C C . PRO A 1 256 ? 26.359 -14.940 -64.551 1.00 59.84 256 PRO A C 1
ATOM 1993 O O . PRO A 1 256 ? 27.105 -15.786 -64.053 1.00 59.84 256 PRO A O 1
ATOM 1996 N N . ARG A 1 257 ? 25.169 -15.253 -65.072 1.00 59.03 257 ARG A N 1
ATOM 1997 C CA . ARG A 1 257 ? 24.790 -16.632 -65.369 1.00 59.03 257 ARG A CA 1
ATOM 1998 C C . ARG A 1 257 ? 25.847 -17.166 -66.319 1.00 59.03 257 ARG A C 1
ATOM 2000 O O . ARG A 1 257 ? 25.887 -16.752 -67.476 1.00 59.03 257 ARG A O 1
ATOM 2007 N N . GLY A 1 258 ? 26.719 -18.027 -65.803 1.00 50.69 258 GLY A N 1
ATOM 2008 C CA . GLY A 1 258 ? 27.716 -18.715 -66.602 1.00 50.69 258 GLY A CA 1
ATOM 2009 C C . GLY A 1 258 ? 27.027 -19.317 -67.817 1.00 50.69 258 GLY A C 1
ATOM 2010 O O . GLY A 1 258 ? 26.151 -20.171 -67.686 1.00 50.69 258 GLY A O 1
ATOM 2011 N N . GLN A 1 259 ? 27.392 -18.805 -68.990 1.00 46.56 259 GLN A N 1
ATOM 2012 C CA . GLN A 1 259 ? 27.112 -19.434 -70.265 1.00 46.56 259 GLN A CA 1
ATOM 2013 C C . GLN A 1 259 ? 27.543 -20.897 -70.186 1.00 46.56 259 GLN A C 1
ATOM 2015 O O . GLN A 1 259 ? 28.625 -21.210 -69.689 1.00 46.56 259 GLN A O 1
ATOM 2020 N N . ASN A 1 260 ? 26.690 -21.776 -70.702 1.00 48.69 260 ASN A N 1
ATOM 2021 C CA . ASN A 1 260 ? 27.033 -23.155 -70.998 1.00 48.69 260 ASN A CA 1
ATOM 2022 C C . ASN A 1 260 ? 28.354 -23.214 -71.778 1.00 48.69 260 ASN A C 1
ATOM 2024 O O . ASN A 1 260 ? 28.377 -22.962 -72.979 1.00 48.69 260 ASN A O 1
ATOM 2028 N N . SER A 1 261 ? 29.418 -23.631 -71.106 1.00 39.25 261 SER A N 1
ATOM 2029 C CA . SER A 1 261 ? 30.568 -24.254 -71.746 1.00 39.25 261 SER A CA 1
ATOM 2030 C C . SER A 1 261 ? 30.594 -25.683 -71.242 1.00 39.25 261 SER A C 1
ATOM 2032 O O . SER A 1 261 ? 30.941 -25.945 -70.091 1.00 39.25 261 SER A O 1
ATOM 2034 N N . GLY A 1 262 ? 30.139 -26.603 -72.093 1.00 47.12 262 GLY A N 1
ATOM 2035 C CA . GLY A 1 262 ? 30.255 -28.028 -71.843 1.00 47.12 262 GLY A CA 1
ATOM 2036 C C . GLY A 1 262 ? 31.711 -28.383 -71.559 1.00 47.12 262 GLY A C 1
ATOM 2037 O O . GLY A 1 262 ? 32.564 -28.273 -72.433 1.00 47.12 262 GLY A O 1
ATOM 2038 N N . ALA A 1 263 ? 31.982 -28.822 -70.337 1.00 38.28 263 ALA A N 1
ATOM 2039 C CA . ALA A 1 263 ? 33.194 -29.537 -69.990 1.00 38.28 263 ALA A CA 1
ATOM 2040 C C . ALA A 1 263 ? 32.759 -30.919 -69.506 1.00 38.28 263 ALA A C 1
ATOM 2042 O O . ALA A 1 263 ? 32.295 -31.103 -68.384 1.00 38.28 263 ALA A O 1
ATOM 2043 N N . SER A 1 264 ? 32.824 -31.852 -70.453 1.00 39.75 264 SER A N 1
ATOM 2044 C CA . SER A 1 264 ? 32.884 -33.303 -70.301 1.00 39.75 264 SER A CA 1
ATOM 2045 C C . SER A 1 264 ? 32.975 -33.822 -68.862 1.00 39.75 264 SER A C 1
ATOM 2047 O O . SER A 1 264 ? 33.985 -33.638 -68.180 1.00 39.75 264 SER A O 1
ATOM 2049 N N . PHE A 1 265 ? 31.969 -34.608 -68.479 1.00 41.31 265 PHE A N 1
ATOM 2050 C CA . PHE A 1 265 ? 32.105 -35.687 -67.507 1.00 41.31 265 PHE A CA 1
ATOM 2051 C C . PHE A 1 265 ? 33.245 -36.624 -67.950 1.00 41.31 265 PHE A C 1
ATOM 2053 O O . PHE A 1 265 ? 33.034 -37.589 -68.680 1.00 41.31 265 PHE A O 1
ATOM 2060 N N . ALA A 1 266 ? 34.472 -36.342 -67.519 1.00 40.81 266 ALA A N 1
ATOM 2061 C CA . ALA A 1 266 ? 35.568 -37.297 -67.549 1.00 40.81 266 ALA A CA 1
ATOM 2062 C C . ALA A 1 266 ? 35.565 -38.047 -66.214 1.00 40.81 266 ALA A C 1
ATOM 2064 O O . ALA A 1 266 ? 36.231 -37.673 -65.250 1.00 40.81 266 ALA A O 1
ATOM 2065 N N . SER A 1 267 ? 34.770 -39.116 -66.172 1.00 39.50 267 SER A N 1
ATOM 2066 C CA . SER A 1 267 ? 34.917 -40.192 -65.197 1.00 39.50 267 SER A CA 1
ATOM 2067 C C . SER A 1 267 ? 36.341 -40.742 -65.296 1.00 39.50 267 SER A C 1
ATOM 2069 O O . SER A 1 267 ? 36.673 -41.457 -66.241 1.00 39.50 267 SER A O 1
ATOM 2071 N N . LYS A 1 268 ? 37.206 -40.400 -64.338 1.00 37.34 268 LYS A N 1
ATOM 2072 C CA . LYS A 1 268 ? 38.449 -41.140 -64.108 1.00 37.34 268 LYS A CA 1
ATOM 2073 C C . LYS A 1 268 ? 38.227 -42.037 -62.904 1.00 37.34 268 LYS A C 1
ATOM 2075 O O . LYS A 1 268 ? 38.487 -41.684 -61.756 1.00 37.34 268 LYS A O 1
ATOM 2080 N N . ASN A 1 269 ? 37.648 -43.189 -63.220 1.00 39.69 269 ASN A N 1
ATOM 2081 C CA . ASN A 1 269 ? 37.506 -44.308 -62.315 1.00 39.69 269 ASN A CA 1
ATOM 2082 C C . ASN A 1 269 ? 38.882 -44.700 -61.764 1.00 39.69 269 ASN A C 1
ATOM 2084 O O . ASN A 1 269 ? 39.871 -44.786 -62.496 1.00 39.69 269 ASN A O 1
ATOM 2088 N N . LYS A 1 270 ? 38.911 -44.913 -60.451 1.00 39.06 270 LYS A N 1
ATOM 2089 C CA . LYS A 1 270 ? 40.052 -45.385 -59.675 1.00 39.06 270 LYS A CA 1
ATOM 2090 C C . LYS A 1 270 ? 40.504 -46.747 -60.209 1.00 39.06 270 LYS A C 1
ATOM 2092 O O . LYS A 1 270 ? 39.773 -47.726 -60.101 1.00 39.06 270 LYS A O 1
ATOM 2097 N N . GLY A 1 271 ? 41.711 -46.796 -60.766 1.00 34.47 271 GLY A N 1
ATOM 2098 C CA . GLY A 1 271 ? 42.444 -48.028 -61.039 1.00 34.47 271 GLY A CA 1
ATOM 2099 C C . GLY A 1 271 ? 43.406 -48.301 -59.890 1.00 34.47 271 GLY A C 1
ATOM 2100 O O . GLY A 1 271 ? 44.258 -47.473 -59.586 1.00 34.47 271 GLY A O 1
ATOM 2101 N N . ALA A 1 272 ? 43.203 -49.437 -59.236 1.00 38.56 272 ALA A N 1
ATOM 2102 C CA . ALA A 1 272 ? 43.944 -49.943 -58.095 1.00 38.56 272 ALA A CA 1
ATOM 2103 C C . ALA A 1 272 ? 45.472 -49.930 -58.278 1.00 38.56 272 ALA A C 1
ATOM 2105 O O . ALA A 1 272 ? 45.985 -50.423 -59.280 1.00 38.56 272 ALA A O 1
ATOM 2106 N N . GLN A 1 273 ? 46.195 -49.502 -57.242 1.00 37.66 273 GLN A N 1
ATOM 2107 C CA . GLN A 1 273 ? 47.478 -50.116 -56.915 1.00 37.66 273 GLN A CA 1
ATOM 2108 C C . GLN A 1 273 ? 47.452 -50.589 -55.466 1.00 37.66 273 GLN A C 1
ATOM 2110 O O . GLN A 1 273 ? 47.347 -49.821 -54.514 1.00 37.66 273 GLN A O 1
ATOM 2115 N N . VAL A 1 274 ? 47.477 -51.913 -55.370 1.00 40.75 274 VAL A N 1
ATOM 2116 C CA . VAL A 1 274 ? 47.667 -52.724 -54.178 1.00 40.75 274 VAL A CA 1
ATOM 2117 C C . VAL A 1 274 ? 49.083 -52.463 -53.667 1.00 40.75 274 VAL A C 1
ATOM 2119 O O . VAL A 1 274 ? 50.051 -52.818 -54.336 1.00 40.75 274 VAL A O 1
ATOM 2122 N N . LEU A 1 275 ? 49.209 -51.862 -52.484 1.00 37.28 275 LEU A N 1
ATOM 2123 C CA . LEU A 1 275 ? 50.441 -51.942 -51.706 1.00 37.28 275 LEU A CA 1
ATOM 2124 C C . LEU A 1 275 ? 50.518 -53.359 -51.133 1.00 37.28 275 LEU A C 1
ATOM 2126 O O . LEU A 1 275 ? 49.818 -53.693 -50.178 1.00 37.28 275 LEU A O 1
ATOM 2130 N N . LYS A 1 276 ? 51.332 -54.207 -51.766 1.00 36.38 276 LYS A N 1
ATOM 2131 C CA . LYS A 1 276 ? 51.813 -55.439 -51.146 1.00 36.38 276 LYS A CA 1
ATOM 2132 C C . LYS A 1 276 ? 52.861 -55.065 -50.102 1.00 36.38 276 LYS A C 1
ATOM 2134 O O . LYS A 1 276 ? 53.858 -54.428 -50.423 1.00 36.38 276 LYS A O 1
ATOM 2139 N N . SER A 1 277 ? 52.601 -55.484 -48.871 1.00 37.78 277 SER A N 1
ATOM 2140 C CA . SER A 1 277 ? 53.616 -55.746 -47.860 1.00 37.78 277 SER A CA 1
ATOM 2141 C C . SER A 1 277 ? 54.585 -56.809 -48.367 1.00 37.78 277 SER A C 1
ATOM 2143 O O . SER A 1 277 ? 54.114 -57.797 -48.926 1.00 37.78 277 SER A O 1
ATOM 2145 N N . GLU A 1 278 ? 55.878 -56.644 -48.105 1.00 37.84 278 GLU A N 1
ATOM 2146 C CA . GLU A 1 278 ? 56.754 -57.703 -47.591 1.00 37.84 278 GLU A CA 1
ATOM 2147 C C . GLU A 1 278 ? 58.132 -57.115 -47.230 1.00 37.84 278 GLU A C 1
ATOM 2149 O O . GLU A 1 278 ? 58.737 -56.443 -48.058 1.00 37.84 278 GLU A O 1
ATOM 2154 N N . PHE A 1 279 ? 58.532 -57.389 -45.979 1.00 40.75 279 PHE A N 1
ATOM 2155 C CA . PHE A 1 279 ? 59.869 -57.379 -45.359 1.00 40.75 279 PHE A CA 1
ATOM 2156 C C . PHE A 1 279 ? 60.758 -56.127 -45.431 1.00 40.75 279 PHE A C 1
ATOM 2158 O O . PHE A 1 279 ? 61.336 -55.824 -46.495 1.00 40.75 279 PHE A O 1
#

Foldseek 3Di:
DALLLLLLVLLLVVCVLVLLLVLLVVLLVQLVVLLVLLCVLLDLVVLVVLLVVLLVLLVVLLVQCLDPVAHHCGPVNVVSQVVNCVSLVHHQDRDDQPDRDNVSSNVNSVVQCCQDVNPVHSSVVGPVSCLSVPVVSVVVSVVSCVQSVVLSVQSVVLSVVCVVDPDPVSSVSSLVSSQSSQVSSLVSQVVSCVSNVPDDRDHDNPDDRLSVCRSPSVSSVVVLVVVVVDVSSVVSSVVSVCCNPVVVVVCVVPVPPDDDDDDDPPPPDDDDDDPDDDD

pLDDT: mean 81.84, std 14.66, range [34.47, 97.94]

Sequence (279 aa):
MSFSGLFNKFYSTFMHTELIVEELNSKTRALNELKEGATSSLSNEDAEVLRQKVTALVKQLKIQILSPAEPGLGPKANSILNEIEALIKTKITRMPNKGTSESALVKLGNDYENLILGEDGVLNNSEVLAKLNAPEKRSYLKEVSLKIDPELKNLAAKNSELGVQDNEVTRANALEAIQRAVSVYNEVGQRTQSLVKEVPFSYDLNMRVENDAIGKISHTYRSAGAHLSHWGVWICVFLALAIDLIVPMFVFFLTPRGQNSGASFASKNKGAQVLKSEF

Organism: Curvibacter symbiont subsp. Hydra magnipapillata (NCBI:txid667019)